Protein AF-A0A7C0YH12-F1 (afdb_monomer)

pLDDT: mean 83.94, std 10.36, range [53.12, 95.44]

Mean predicted aligned error: 9.95 Å

Solvent-accessible surface area (backbone atoms only — not comparable to full-atom values): 9870 Å² total; per-residue (Å²): 134,54,76,69,54,58,54,52,49,51,54,50,40,43,64,76,31,48,66,58,57,51,53,53,50,52,50,49,52,50,45,58,52,46,45,44,65,58,37,51,48,53,50,52,52,53,37,57,74,71,67,62,58,80,77,52,61,76,70,48,81,81,52,63,67,63,53,48,73,75,38,47,69,58,53,52,51,52,52,49,37,45,50,52,50,51,53,52,51,48,53,52,48,50,31,50,50,24,12,51,53,43,50,45,53,45,29,71,76,35,81,82,59,68,84,44,74,69,58,34,54,51,29,13,64,67,30,29,62,61,47,50,53,51,53,51,51,54,48,52,52,50,50,51,52,52,49,55,51,51,53,49,53,50,51,51,52,52,50,32,55,53,31,44,76,77,35,63,68,57,16,52,52,52,48,53,50,52,70,74,75,108

Foldseek 3Di:
DDPVVVVVLLVVLCVLAVVLVVVVVVLVVVLVVLCCVQAVVVLVVVCVVVVPDPVCVVVCVPCVPVVCVVPVVSVCSNVVSVVVSCVVSVLVVLLSVQLSVQSSVVCSVDVPDYDDPVSSNVSSVVCSVVSVVVCVVVVVVVVVVVVVVVVVVVVLVVVLVVLVVVPPVSSVVSVVVVVVVD

Radius of gyration: 25.17 Å; Cα contacts (8 Å, |Δi|>4): 89; chains: 1; bounding box: 68×32×63 Å

Secondary structure (DSSP, 8-state):
--HHHHHHHHHHHHHHTTHHHHHHHHHHHHHHHHHIIIIIHHHHHHHHHTT--GGGGTGGGG-HHHHHHH-HHHHHHHHHHHHHHHHHHHHHHHHHHHHHHHHHHHHHH-TTPPP-HHHHHHHHHHHHHHHHHHHHHHHHHHHHHHHHHHHHHHHHHHHHHHHHHH-HHHHHHHHHHHHHH-

Sequence (182 aa):
MTYGEAIKEGFSALNRNWQLVLVQLVVSIIGCMGFIFIVALPIVIALLIIGFNPLTIVSLSHSPLAILSQNLGLLILVGGLFILYILCISTLGLYLYGASAGMISRGIMDDSERFSMNAFFAEGKRLFLPVIGYTALTGLIAIGMLLLFAISAFGAFTLISYAKSLSLTLSIFIGVFFSITG

Structure (mmCIF, N/CA/C/O backbone):
data_AF-A0A7C0YH12-F1
#
_entry.id   AF-A0A7C0YH12-F1
#
loop_
_atom_site.group_PDB
_atom_site.id
_atom_site.type_symbol
_atom_site.label_atom_id
_atom_site.label_alt_id
_atom_site.label_comp_id
_atom_site.label_asym_id
_atom_site.label_entity_id
_atom_site.label_seq_id
_atom_site.pdbx_PDB_ins_code
_atom_site.Cartn_x
_atom_site.Cartn_y
_atom_site.Cartn_z
_atom_site.occupancy
_atom_site.B_iso_or_equiv
_atom_site.auth_seq_id
_atom_site.auth_comp_id
_atom_site.auth_asym_id
_atom_site.auth_atom_id
_atom_site.pdbx_PDB_model_num
ATOM 1 N N . MET A 1 1 ? -2.098 1.659 33.071 1.00 55.53 1 MET A N 1
ATOM 2 C CA . MET A 1 1 ? -2.184 0.677 31.979 1.00 55.53 1 MET A CA 1
ATOM 3 C C . MET A 1 1 ? -0.816 0.517 31.369 1.00 55.53 1 MET A C 1
ATOM 5 O O . MET A 1 1 ? -0.229 1.486 30.900 1.00 55.53 1 MET A O 1
ATOM 9 N N . THR A 1 2 ? -0.293 -0.693 31.437 1.00 83.44 2 THR A N 1
ATOM 10 C CA . THR A 1 2 ? 0.958 -1.074 30.783 1.00 83.44 2 THR A CA 1
ATOM 11 C C . THR A 1 2 ? 0.657 -1.381 29.311 1.00 83.44 2 THR A C 1
ATOM 13 O O . THR A 1 2 ? -0.423 -1.885 29.011 1.00 83.44 2 THR A O 1
ATOM 16 N N . TYR A 1 3 ? 1.581 -1.129 28.374 1.00 72.88 3 TYR A N 1
ATOM 17 C CA . TYR A 1 3 ? 1.353 -1.401 26.939 1.00 72.88 3 TYR A CA 1
ATOM 18 C C . TYR A 1 3 ? 0.877 -2.840 26.659 1.00 72.88 3 TYR A C 1
ATOM 20 O O . TYR A 1 3 ? 0.047 -3.062 25.780 1.00 72.88 3 TYR A O 1
ATOM 28 N N . GLY A 1 4 ? 1.347 -3.817 27.443 1.00 75.75 4 GLY A N 1
ATOM 29 C CA . GLY A 1 4 ? 0.913 -5.212 27.332 1.00 75.75 4 GLY A CA 1
ATOM 30 C C . GLY A 1 4 ? -0.551 -5.456 27.720 1.00 75.75 4 GLY A C 1
ATOM 31 O O . GLY A 1 4 ? -1.193 -6.329 27.141 1.00 75.75 4 GLY A O 1
ATOM 32 N N . GLU A 1 5 ? -1.104 -4.676 28.651 1.00 78.62 5 GLU A N 1
ATOM 33 C CA . GLU A 1 5 ? -2.513 -4.783 29.059 1.00 78.62 5 GLU A CA 1
ATOM 34 C C . GLU A 1 5 ? -3.434 -4.249 27.960 1.00 78.62 5 GLU A C 1
ATOM 36 O O . GLU A 1 5 ? -4.396 -4.920 27.598 1.00 78.62 5 GLU A O 1
ATOM 41 N N . ALA A 1 6 ? -3.065 -3.122 27.342 1.00 73.75 6 ALA A N 1
ATOM 42 C CA . ALA A 1 6 ? -3.808 -2.540 26.225 1.00 73.75 6 ALA A CA 1
ATOM 43 C C . ALA A 1 6 ? -3.846 -3.472 24.999 1.00 73.75 6 ALA A C 1
ATOM 45 O O . ALA A 1 6 ? -4.882 -3.622 24.353 1.00 73.75 6 ALA A O 1
ATOM 46 N N . ILE A 1 7 ? -2.732 -4.152 24.691 1.00 76.00 7 ILE A N 1
ATOM 47 C CA . ILE A 1 7 ? -2.691 -5.146 23.605 1.00 76.00 7 ILE A CA 1
ATOM 48 C C . ILE A 1 7 ? -3.609 -6.332 23.929 1.00 76.00 7 ILE A C 1
ATOM 50 O O . ILE A 1 7 ? -4.362 -6.787 23.067 1.00 76.00 7 ILE A O 1
ATOM 54 N N . LYS A 1 8 ? -3.579 -6.826 25.172 1.00 80.88 8 LYS A N 1
ATOM 55 C CA . LYS A 1 8 ? -4.404 -7.962 25.602 1.00 80.88 8 LYS A CA 1
ATOM 56 C C . LYS A 1 8 ? -5.900 -7.629 25.569 1.00 80.88 8 LYS A C 1
ATOM 58 O O . LYS A 1 8 ? -6.690 -8.459 25.119 1.00 80.88 8 LYS A O 1
ATOM 63 N N . GLU A 1 9 ? -6.281 -6.420 25.975 1.00 76.81 9 GLU A N 1
ATOM 64 C CA . GLU A 1 9 ? -7.650 -5.911 25.832 1.00 76.81 9 GLU A CA 1
ATOM 65 C C . GLU A 1 9 ? -8.064 -5.784 24.365 1.00 76.81 9 GLU A C 1
ATOM 67 O O . GLU A 1 9 ? -9.154 -6.224 24.010 1.00 76.81 9 GLU A O 1
ATOM 72 N N . GLY A 1 10 ? -7.182 -5.296 23.488 1.00 72.94 10 GLY A N 1
ATOM 73 C CA . GLY A 1 10 ? -7.442 -5.241 22.047 1.00 72.94 10 GLY A CA 1
ATOM 74 C C . GLY A 1 10 ? -7.728 -6.618 21.435 1.00 72.94 10 GLY A C 1
ATOM 75 O O . GLY A 1 10 ? -8.698 -6.777 20.692 1.00 72.94 10 GLY A O 1
ATOM 76 N N . PHE A 1 11 ? -6.945 -7.642 21.791 1.00 77.69 11 PHE A N 1
ATOM 77 C CA . PHE A 1 11 ? -7.203 -9.023 21.360 1.00 77.69 11 PHE A CA 1
ATOM 78 C C . PHE A 1 11 ? -8.501 -9.592 21.944 1.00 77.69 11 PHE A C 1
ATOM 80 O O . PHE A 1 11 ? -9.235 -10.284 21.239 1.00 77.69 11 PHE A O 1
ATOM 87 N N . SER A 1 12 ? -8.810 -9.287 23.205 1.00 78.44 12 SER A N 1
ATOM 88 C CA . SER A 1 12 ? -10.070 -9.690 23.839 1.00 78.44 12 SER A CA 1
ATOM 89 C C . SER A 1 12 ? -11.280 -9.060 23.136 1.00 78.44 12 SER A C 1
ATOM 91 O O . SER A 1 12 ? -12.235 -9.759 22.785 1.00 78.44 12 SER A O 1
ATOM 93 N N . ALA A 1 13 ? -11.205 -7.762 22.829 1.00 75.25 13 ALA A N 1
ATOM 94 C CA . ALA A 1 13 ? -12.229 -7.027 22.093 1.00 75.25 13 ALA A CA 1
ATOM 95 C C . ALA A 1 13 ? -12.401 -7.554 20.658 1.00 75.25 13 ALA A C 1
ATOM 97 O O . ALA A 1 13 ? -13.529 -7.645 20.167 1.00 75.25 13 ALA A O 1
ATOM 98 N N . LEU A 1 14 ? -11.309 -7.954 19.994 1.00 76.00 14 LEU A N 1
ATOM 99 C CA . LEU A 1 14 ? -11.356 -8.588 18.675 1.00 76.00 14 LEU A CA 1
ATOM 100 C C . LEU A 1 14 ? -12.009 -9.976 18.736 1.00 76.00 14 LEU A C 1
ATOM 102 O O . LEU A 1 14 ? -12.861 -10.283 17.908 1.00 76.00 14 LEU A O 1
ATOM 106 N N . ASN A 1 15 ? -11.656 -10.798 19.728 1.00 79.31 15 ASN A N 1
ATOM 107 C CA . ASN A 1 15 ? -12.238 -12.129 19.914 1.00 79.31 15 ASN A CA 1
ATOM 108 C C . ASN A 1 15 ? -13.745 -12.053 20.219 1.00 79.31 15 ASN A C 1
ATOM 110 O O . ASN A 1 15 ? -14.535 -12.827 19.682 1.00 79.31 15 ASN A O 1
ATOM 114 N N . ARG A 1 1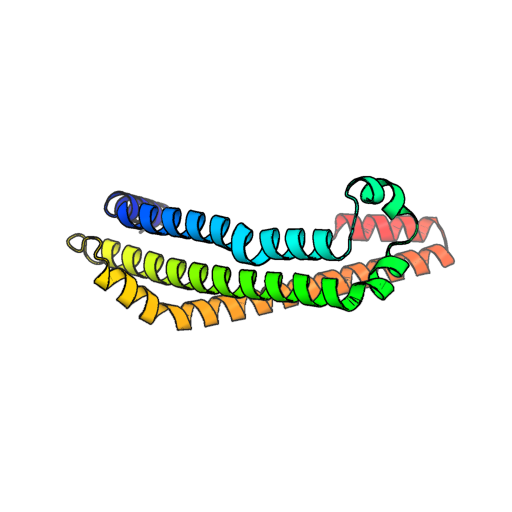6 ? -14.165 -11.062 21.017 1.00 76.19 16 ARG A N 1
ATOM 115 C CA . ARG A 1 16 ? -15.586 -10.765 21.264 1.00 76.19 16 ARG A CA 1
ATOM 116 C C . ARG A 1 16 ? -16.316 -10.375 19.975 1.00 76.19 16 ARG A C 1
ATOM 118 O O . ARG A 1 16 ? -17.466 -10.761 19.777 1.00 76.19 16 ARG A O 1
ATOM 125 N N . ASN A 1 17 ? -15.635 -9.653 19.088 1.00 78.31 17 ASN A N 1
ATOM 126 C CA . ASN A 1 17 ? -16.160 -9.148 17.823 1.00 78.31 17 ASN A CA 1
ATOM 127 C C . ASN A 1 17 ? -15.566 -9.885 16.610 1.00 78.31 17 ASN A C 1
ATOM 129 O O . ASN A 1 17 ? -15.169 -9.257 15.629 1.00 78.31 17 ASN A O 1
ATOM 133 N N . TRP A 1 18 ? -15.539 -11.221 16.648 1.00 81.81 18 TRP A N 1
ATOM 134 C CA . TRP A 1 18 ? -14.988 -12.081 15.585 1.00 81.81 18 TRP A CA 1
ATOM 135 C C . TRP A 1 18 ? -15.569 -11.804 14.182 1.00 81.81 18 TRP A C 1
ATOM 137 O O . TRP A 1 18 ? -14.930 -12.071 13.165 1.00 81.81 18 TRP A O 1
ATOM 147 N N . GLN A 1 19 ? -16.762 -11.207 14.119 1.00 86.56 19 GLN A N 1
ATOM 148 C CA . GLN A 1 19 ? -17.398 -10.728 12.891 1.00 86.56 19 GLN A CA 1
ATOM 149 C C . GLN A 1 19 ? -16.527 -9.712 12.130 1.00 86.56 19 GLN A C 1
ATOM 151 O O . GLN A 1 19 ? -16.553 -9.697 10.902 1.00 86.56 19 GLN A O 1
ATOM 156 N N . LEU A 1 20 ? -15.689 -8.926 12.819 1.00 84.38 20 LEU A N 1
ATOM 157 C CA . LEU A 1 20 ? -14.699 -8.043 12.189 1.00 84.38 20 LEU A CA 1
ATOM 158 C C . LEU A 1 20 ? -13.685 -8.829 11.353 1.00 84.38 20 LEU A C 1
ATOM 160 O O . LEU A 1 20 ? -13.368 -8.436 10.231 1.00 84.38 20 LEU A O 1
ATOM 164 N N . VAL A 1 21 ? -13.211 -9.960 11.880 1.00 85.56 21 VAL A N 1
ATOM 165 C CA . VAL A 1 21 ? -12.255 -10.833 11.187 1.00 85.56 21 VAL A CA 1
ATOM 166 C C . VAL A 1 21 ? -12.902 -11.438 9.941 1.00 85.56 21 VAL A C 1
ATOM 168 O O . VAL A 1 21 ? -12.278 -11.466 8.882 1.00 85.56 21 VAL A O 1
ATOM 171 N N . LEU A 1 22 ? -14.174 -11.845 10.024 1.00 87.69 22 LEU A N 1
ATOM 172 C CA . LEU A 1 22 ? -14.919 -12.312 8.851 1.00 87.69 22 LEU A CA 1
ATOM 173 C C . LEU A 1 22 ? -15.036 -11.239 7.766 1.00 87.69 22 LEU A C 1
ATOM 175 O O . LEU A 1 22 ? -14.816 -11.542 6.597 1.00 87.69 22 LEU A O 1
ATOM 179 N N . VAL A 1 23 ? -15.368 -9.997 8.132 1.00 88.69 23 VAL A N 1
ATOM 180 C CA . VAL A 1 23 ? -15.480 -8.896 7.161 1.00 88.69 23 VAL A CA 1
ATOM 181 C C . VAL A 1 23 ? -14.143 -8.665 6.455 1.00 88.69 23 VAL A C 1
ATOM 183 O O . VAL A 1 23 ? -14.109 -8.555 5.230 1.00 88.69 23 VAL A O 1
ATOM 186 N N . GLN A 1 24 ? -13.035 -8.658 7.201 1.00 87.31 24 GLN A N 1
ATOM 187 C CA . GLN A 1 24 ? -11.696 -8.524 6.621 1.00 87.31 24 GLN A CA 1
ATOM 188 C C . GLN A 1 24 ? -11.354 -9.691 5.684 1.00 87.31 24 GLN A C 1
ATOM 190 O O . GLN A 1 24 ? -10.822 -9.471 4.595 1.00 87.31 24 GLN A O 1
ATOM 195 N N . LEU A 1 25 ? -11.703 -10.923 6.064 1.00 89.88 25 LEU A N 1
ATOM 196 C CA . LEU A 1 25 ? -11.467 -12.112 5.248 1.00 89.88 25 LEU A CA 1
ATOM 197 C C . LEU A 1 25 ? -12.275 -12.083 3.944 1.00 89.88 25 LEU A C 1
ATOM 199 O O . LEU A 1 25 ? -11.715 -12.316 2.875 1.00 89.88 25 LEU A O 1
ATOM 203 N N . VAL A 1 26 ? -13.563 -11.736 4.010 1.00 91.19 26 VAL A N 1
ATOM 204 C CA . VAL A 1 26 ? -14.429 -11.604 2.826 1.00 91.19 26 VAL A CA 1
ATOM 205 C C . VAL A 1 26 ? -13.876 -10.558 1.867 1.00 91.19 26 VAL A C 1
ATOM 207 O O . VAL A 1 26 ? -13.789 -10.803 0.666 1.00 91.19 26 VAL A O 1
ATOM 210 N N . VAL A 1 27 ? -13.451 -9.407 2.381 1.00 90.06 27 VAL A N 1
ATOM 211 C CA . VAL A 1 27 ? -12.879 -8.360 1.534 1.00 90.06 27 VAL A CA 1
ATOM 212 C C . VAL A 1 27 ? -11.536 -8.767 0.935 1.00 90.06 27 VAL A C 1
ATOM 214 O O . VAL A 1 27 ? -11.285 -8.458 -0.226 1.00 90.06 27 VAL A O 1
ATOM 217 N N . SER A 1 28 ? -10.699 -9.504 1.666 1.00 88.94 28 SER A N 1
ATOM 218 C CA . SER A 1 28 ? -9.459 -10.056 1.111 1.00 88.94 28 SER A CA 1
ATOM 219 C C . SER A 1 28 ? -9.742 -10.996 -0.070 1.00 88.94 28 SER A C 1
ATOM 221 O O . SER A 1 28 ? -9.138 -10.857 -1.133 1.00 88.94 28 SER A O 1
ATOM 223 N N . ILE A 1 29 ? -10.745 -11.875 0.060 1.00 92.12 29 ILE A N 1
ATOM 224 C CA . ILE A 1 29 ? -11.196 -12.753 -1.033 1.00 92.12 29 ILE A CA 1
ATOM 225 C C . ILE A 1 29 ? -11.699 -11.931 -2.225 1.00 92.12 29 ILE A C 1
ATOM 227 O O . ILE A 1 29 ? -11.310 -12.206 -3.361 1.00 92.12 29 ILE A O 1
ATOM 231 N N . ILE A 1 30 ? -12.523 -10.906 -1.980 1.00 91.19 30 ILE A N 1
ATOM 232 C CA . ILE A 1 30 ? -12.999 -9.989 -3.028 1.00 91.19 30 ILE A CA 1
ATOM 233 C C . ILE A 1 30 ? -11.817 -9.290 -3.707 1.00 91.19 30 ILE A C 1
ATOM 235 O O . ILE A 1 30 ? -11.826 -9.147 -4.925 1.00 91.19 30 ILE A O 1
ATOM 239 N N . GLY A 1 31 ? -10.783 -8.907 -2.958 1.00 90.38 31 GLY A N 1
ATOM 240 C CA . GLY A 1 31 ? -9.550 -8.345 -3.500 1.00 90.38 31 GLY A CA 1
ATOM 241 C C . GLY A 1 31 ? -8.838 -9.311 -4.442 1.00 90.38 31 GLY A C 1
ATOM 242 O O . GLY A 1 31 ? -8.558 -8.961 -5.588 1.00 90.38 31 GLY A O 1
ATOM 243 N N . CYS A 1 32 ? -8.626 -10.556 -4.009 1.00 91.12 32 CYS A N 1
ATOM 244 C CA . CYS A 1 32 ? -8.021 -11.596 -4.842 1.00 91.12 32 CYS A CA 1
ATOM 245 C C . CYS A 1 32 ? -8.833 -11.869 -6.116 1.00 91.12 32 CYS A C 1
ATOM 247 O O . CYS A 1 32 ? -8.266 -11.946 -7.205 1.00 91.12 32 CYS A O 1
ATOM 249 N N . MET A 1 33 ? -10.158 -11.980 -6.004 1.00 93.56 33 MET A N 1
ATOM 250 C CA . MET A 1 33 ? -11.033 -12.135 -7.169 1.00 93.56 33 MET A CA 1
ATOM 251 C C . MET A 1 33 ? -10.965 -10.903 -8.078 1.00 93.56 33 MET A C 1
ATOM 253 O O . MET A 1 33 ? -10.838 -11.036 -9.293 1.00 93.56 33 MET A O 1
ATOM 257 N N . GLY A 1 34 ? -10.978 -9.704 -7.496 1.00 90.19 34 GLY A N 1
ATOM 258 C CA . GLY A 1 34 ? -10.852 -8.436 -8.206 1.00 90.19 34 GLY A CA 1
ATOM 259 C C . GLY A 1 34 ? -9.576 -8.360 -9.039 1.00 90.19 34 GLY A C 1
ATOM 260 O O . GLY A 1 34 ? -9.634 -7.929 -10.185 1.00 90.19 34 GLY A O 1
ATOM 261 N N . PHE A 1 35 ? -8.448 -8.860 -8.528 1.00 91.19 35 PHE A N 1
ATOM 262 C CA . PHE A 1 35 ? -7.207 -8.944 -9.301 1.00 91.19 35 PHE A CA 1
ATOM 263 C C . PHE A 1 35 ? -7.370 -9.810 -10.554 1.00 91.19 35 PHE A C 1
ATOM 265 O O . PHE A 1 35 ? -6.955 -9.417 -11.646 1.00 91.19 35 PHE A O 1
ATOM 272 N N . ILE A 1 36 ? -8.007 -10.975 -10.416 1.00 92.38 36 ILE A N 1
ATOM 273 C CA . ILE A 1 36 ? -8.220 -11.894 -11.537 1.00 92.38 36 ILE A CA 1
ATOM 274 C C . ILE A 1 36 ? -9.073 -11.221 -12.616 1.00 92.38 36 ILE A C 1
ATOM 276 O O . ILE A 1 36 ? -8.708 -11.249 -13.789 1.00 92.38 36 ILE A O 1
ATOM 280 N N . PHE A 1 37 ? -10.178 -10.583 -12.230 1.00 93.06 37 PHE A N 1
ATOM 281 C CA . PHE A 1 37 ? -11.121 -10.003 -13.189 1.00 93.06 37 PHE A CA 1
ATOM 282 C C . PHE A 1 37 ? -10.667 -8.666 -13.785 1.00 93.06 37 PHE A C 1
ATOM 284 O O . PHE A 1 37 ? -10.903 -8.427 -14.965 1.00 93.06 37 PHE A O 1
ATOM 291 N N . ILE A 1 38 ? -10.028 -7.796 -13.000 1.00 89.81 38 ILE A N 1
ATOM 292 C CA . ILE A 1 38 ? -9.641 -6.443 -13.437 1.00 89.81 38 ILE A CA 1
ATOM 293 C C . ILE A 1 38 ? -8.284 -6.453 -14.139 1.00 89.81 38 ILE A C 1
ATOM 295 O O . ILE A 1 38 ? -8.063 -5.666 -15.055 1.00 89.81 38 ILE A O 1
ATOM 299 N N . VAL A 1 39 ? -7.368 -7.330 -13.722 1.00 90.44 39 VAL A N 1
ATOM 300 C CA . VAL A 1 39 ? -5.981 -7.323 -14.201 1.00 90.44 39 VAL A CA 1
ATOM 301 C C . VAL A 1 39 ? -5.688 -8.574 -15.023 1.00 90.44 39 VAL A C 1
ATOM 303 O O . VAL A 1 39 ? -5.410 -8.466 -16.215 1.00 90.44 39 VAL A O 1
ATOM 306 N N . ALA A 1 40 ? -5.774 -9.765 -14.425 1.00 87.25 40 ALA A N 1
ATOM 307 C CA . ALA A 1 40 ? -5.279 -10.985 -15.069 1.00 87.25 40 ALA A CA 1
ATOM 308 C C . ALA A 1 40 ? -6.053 -11.345 -16.347 1.00 87.25 40 ALA A C 1
ATOM 310 O O . ALA A 1 40 ? -5.451 -11.627 -17.380 1.00 87.25 40 ALA A O 1
ATOM 311 N N . LEU A 1 41 ? -7.384 -11.308 -16.299 1.00 89.69 41 LEU A N 1
ATOM 312 C CA . LEU A 1 41 ? -8.234 -11.703 -17.417 1.00 89.69 41 LEU A CA 1
ATOM 313 C C . LEU A 1 41 ? -8.097 -10.742 -18.616 1.00 89.69 41 LEU A C 1
ATOM 315 O O . LEU A 1 41 ? -7.842 -11.236 -19.716 1.00 89.69 41 LEU A O 1
ATOM 319 N N . PRO A 1 42 ? -8.145 -9.403 -18.453 1.00 87.56 42 PRO A N 1
ATOM 320 C CA . PRO A 1 42 ? -7.865 -8.475 -19.548 1.00 87.56 42 PRO A CA 1
ATOM 321 C C . PRO A 1 42 ? -6.471 -8.643 -20.156 1.00 87.56 42 PRO A C 1
ATOM 323 O O . PRO A 1 42 ? -6.338 -8.575 -21.376 1.00 87.56 42 PRO A O 1
ATOM 326 N N . ILE A 1 43 ? -5.445 -8.919 -19.338 1.00 86.25 43 ILE A N 1
ATOM 327 C CA . ILE A 1 43 ? -4.091 -9.214 -19.834 1.00 86.25 43 ILE A CA 1
ATOM 328 C C . ILE A 1 43 ? -4.105 -10.459 -20.722 1.00 86.25 43 ILE A C 1
ATOM 330 O O . ILE A 1 43 ? -3.588 -10.419 -21.836 1.00 86.25 43 ILE A O 1
ATOM 334 N N . VAL A 1 44 ? -4.702 -11.558 -20.252 1.00 86.56 44 VAL A N 1
ATOM 335 C CA . VAL A 1 44 ? -4.759 -12.817 -21.010 1.00 86.56 44 VAL A CA 1
ATOM 336 C C . VAL A 1 44 ? -5.488 -12.614 -22.337 1.00 86.56 44 VAL A C 1
ATOM 338 O O . VAL A 1 44 ? -4.975 -13.016 -23.377 1.00 86.56 44 VAL A O 1
ATOM 341 N N . ILE A 1 45 ? -6.642 -11.939 -22.329 1.00 85.88 45 ILE A N 1
ATOM 342 C CA . ILE A 1 45 ? -7.392 -11.631 -23.556 1.00 85.88 45 ILE A CA 1
ATOM 343 C C . ILE A 1 45 ? -6.539 -10.796 -24.515 1.00 85.88 45 ILE A C 1
ATOM 345 O O . ILE A 1 45 ? -6.458 -11.113 -25.701 1.00 85.88 45 ILE A O 1
ATOM 349 N N . ALA A 1 46 ? -5.881 -9.751 -24.017 1.00 82.56 46 ALA A N 1
ATOM 350 C CA . ALA A 1 46 ? -5.073 -8.877 -24.854 1.00 82.56 46 ALA A CA 1
ATOM 351 C C . ALA A 1 46 ? -3.870 -9.613 -25.472 1.00 82.56 46 ALA A C 1
ATOM 353 O O . ALA A 1 46 ? -3.575 -9.418 -26.650 1.00 82.56 46 ALA A O 1
ATOM 354 N N . LEU A 1 47 ? -3.228 -10.520 -24.727 1.00 79.69 47 LEU A N 1
ATOM 355 C CA . LEU A 1 47 ? -2.153 -11.375 -25.245 1.00 79.69 47 LEU A CA 1
ATOM 356 C C . LEU A 1 47 ? -2.646 -12.344 -26.329 1.00 79.69 47 LEU A C 1
ATOM 358 O O . LEU A 1 47 ? -1.960 -12.527 -27.335 1.00 79.69 47 LEU A O 1
ATOM 362 N N . LEU A 1 48 ? -3.838 -12.925 -26.156 1.00 82.06 48 LEU A N 1
ATOM 363 C CA . LEU A 1 48 ? -4.450 -13.805 -27.156 1.00 82.06 48 LEU A CA 1
ATOM 364 C C . LEU A 1 48 ? -4.775 -13.055 -28.455 1.00 82.06 48 LEU A C 1
ATOM 36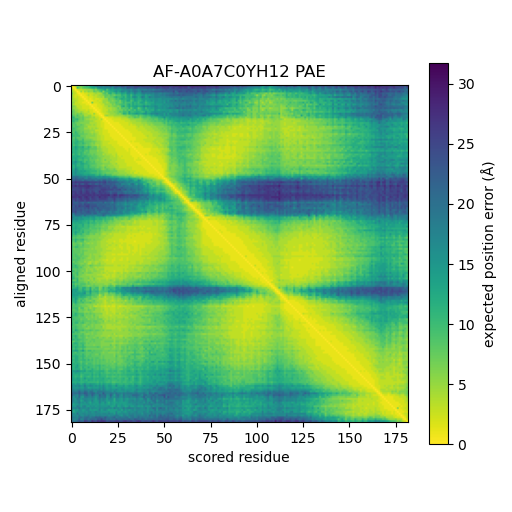6 O O . LEU A 1 48 ? -4.488 -13.569 -29.533 1.00 82.06 48 LEU A O 1
ATOM 370 N N . ILE A 1 49 ? -5.319 -11.835 -28.368 1.00 79.69 49 ILE A N 1
ATOM 371 C CA . ILE A 1 49 ? -5.636 -11.000 -29.543 1.00 79.69 49 ILE A CA 1
ATOM 372 C C . ILE A 1 49 ? -4.369 -10.634 -30.325 1.00 79.69 49 ILE A C 1
ATOM 374 O O . ILE A 1 49 ? -4.379 -10.636 -31.553 1.00 79.69 49 ILE A O 1
ATOM 378 N N . ILE A 1 50 ? -3.270 -10.349 -29.624 1.00 74.38 50 ILE A N 1
ATOM 379 C CA . ILE A 1 50 ? -1.974 -10.010 -30.236 1.00 74.38 50 ILE A CA 1
ATOM 380 C C . ILE A 1 50 ? -1.291 -11.255 -30.843 1.00 74.38 50 ILE A C 1
ATOM 382 O O . ILE A 1 50 ? -0.300 -11.135 -31.560 1.00 74.38 50 ILE A O 1
ATOM 386 N N . GLY A 1 51 ? -1.824 -12.460 -30.603 1.00 70.69 51 GLY A N 1
ATOM 387 C CA . GLY A 1 51 ? -1.228 -13.713 -31.070 1.00 70.69 51 GLY A CA 1
ATOM 388 C C . GLY A 1 51 ? 0.070 -14.059 -30.337 1.00 70.69 51 GLY A C 1
ATOM 389 O O . GLY A 1 51 ? 0.920 -14.769 -30.875 1.00 70.69 51 GLY A O 1
ATOM 390 N N . PHE A 1 52 ? 0.252 -13.540 -29.118 1.00 67.81 52 PHE A N 1
ATOM 391 C CA . PHE A 1 52 ? 1.475 -13.710 -28.342 1.00 67.81 52 PHE A CA 1
ATOM 392 C C . PHE A 1 52 ? 1.582 -15.157 -27.833 1.00 67.81 52 PHE A C 1
ATOM 394 O O . PHE A 1 52 ? 0.756 -15.611 -27.041 1.00 67.81 52 PHE A O 1
ATOM 401 N N . ASN A 1 53 ? 2.595 -15.905 -28.281 1.00 67.88 53 ASN A N 1
ATOM 402 C CA . ASN A 1 53 ? 2.784 -17.303 -27.885 1.00 67.88 53 ASN A CA 1
ATOM 403 C C . ASN A 1 53 ? 3.560 -17.381 -26.544 1.00 67.88 53 ASN A C 1
ATOM 405 O O . ASN A 1 53 ? 4.628 -16.772 -26.425 1.00 67.88 53 ASN A O 1
ATOM 409 N N . PRO A 1 54 ? 3.095 -18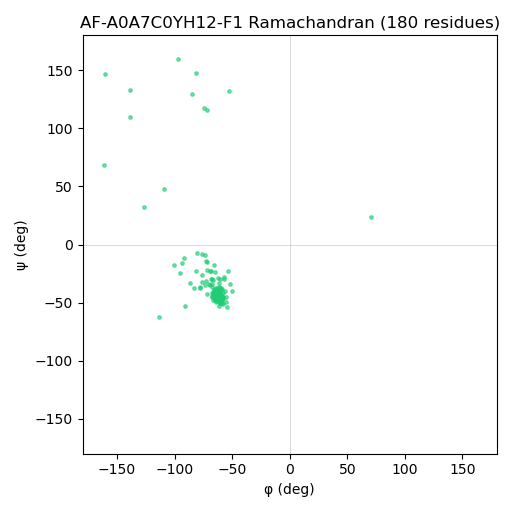.128 -25.524 1.00 60.62 54 PRO A N 1
ATOM 410 C CA . PRO A 1 54 ? 3.817 -18.287 -24.254 1.00 60.62 54 PRO A CA 1
ATOM 411 C C . PRO A 1 54 ? 5.242 -18.842 -24.416 1.00 60.62 54 PRO A C 1
ATOM 413 O O . PRO A 1 54 ? 6.127 -18.525 -23.626 1.00 60.62 54 PRO A O 1
ATOM 416 N N . LEU A 1 55 ? 5.491 -19.628 -25.470 1.00 58.72 55 LEU A N 1
ATOM 417 C CA . LEU A 1 55 ? 6.804 -20.218 -25.766 1.00 58.72 55 LEU A CA 1
ATOM 418 C C . LEU A 1 55 ? 7.856 -19.174 -26.185 1.00 58.72 55 LEU A C 1
ATOM 420 O O . LEU A 1 55 ? 9.051 -19.390 -25.997 1.00 58.72 55 LEU A O 1
ATOM 424 N N . THR A 1 56 ? 7.428 -18.011 -2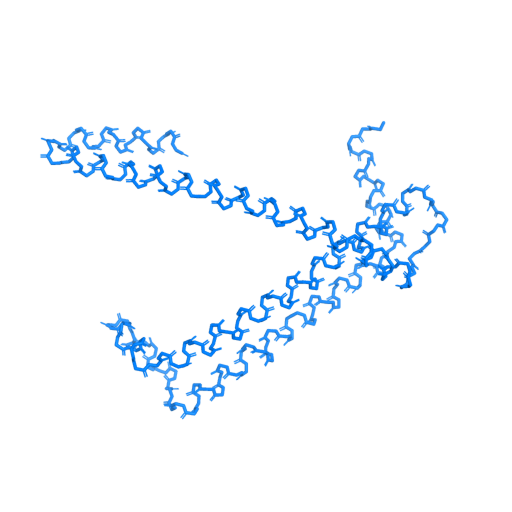6.687 1.00 58.06 56 THR A N 1
ATOM 425 C CA . THR A 1 56 ? 8.324 -16.908 -27.082 1.00 58.06 56 THR A CA 1
ATOM 426 C C . THR A 1 56 ? 8.944 -16.177 -25.883 1.00 58.06 56 THR A C 1
ATOM 428 O O . THR A 1 56 ? 9.937 -15.473 -26.058 1.00 58.06 56 THR A O 1
ATOM 431 N N . ILE A 1 57 ? 8.432 -16.376 -24.658 1.00 58.12 57 ILE A N 1
ATOM 432 C CA . ILE A 1 57 ? 8.955 -15.764 -23.417 1.00 58.12 57 ILE A CA 1
ATOM 433 C C . ILE A 1 57 ? 10.405 -16.203 -23.136 1.00 58.12 57 ILE A C 1
ATOM 435 O O . ILE A 1 57 ? 11.191 -15.444 -22.575 1.00 58.12 57 ILE A O 1
ATOM 439 N N . VAL A 1 58 ? 10.797 -17.399 -23.584 1.00 58.47 58 VAL A N 1
ATOM 440 C CA . VAL A 1 58 ? 12.167 -17.912 -23.409 1.00 58.47 58 VAL A CA 1
ATOM 441 C C . VAL A 1 58 ? 13.151 -17.253 -24.388 1.00 58.47 58 VAL A C 1
ATOM 443 O O . VAL A 1 58 ? 14.297 -17.003 -24.032 1.00 58.47 58 VAL A O 1
ATOM 446 N N . SER A 1 59 ? 12.700 -16.885 -25.592 1.00 53.75 59 SER A N 1
ATOM 447 C CA . SER A 1 59 ? 13.484 -16.109 -26.572 1.00 53.75 59 SER A CA 1
ATOM 448 C C . SER A 1 59 ? 13.500 -14.595 -26.303 1.00 53.75 59 SER A C 1
ATOM 450 O O . SER A 1 59 ? 14.222 -13.851 -26.964 1.00 53.75 59 SER A O 1
ATOM 452 N N . LEU A 1 60 ? 12.711 -14.129 -25.330 1.00 53.12 60 LEU A N 1
ATOM 453 C CA . LEU A 1 60 ? 12.473 -12.716 -25.014 1.00 53.12 60 LEU A CA 1
ATOM 454 C C . LEU A 1 60 ? 13.634 -12.028 -24.267 1.00 53.12 60 LEU A C 1
ATOM 456 O O . LEU A 1 60 ? 13.616 -10.811 -24.084 1.00 53.12 60 LEU A O 1
ATOM 460 N N . SER A 1 61 ? 14.646 -12.785 -23.836 1.00 56.72 61 SER A N 1
ATOM 461 C CA . SER A 1 61 ? 15.777 -12.290 -23.038 1.00 56.72 61 SER A CA 1
ATOM 462 C C . SER A 1 61 ? 16.762 -11.406 -23.815 1.00 56.72 61 SER A C 1
ATOM 464 O O . SER A 1 61 ? 17.564 -10.708 -23.197 1.00 56.72 61 SER A O 1
ATOM 466 N N . HIS A 1 62 ? 16.706 -11.399 -25.152 1.00 57.62 62 HIS A N 1
ATOM 467 C CA . HIS A 1 62 ? 17.737 -10.768 -25.981 1.00 57.62 62 HIS A CA 1
ATOM 468 C C . HIS A 1 62 ? 17.453 -9.310 -26.399 1.00 57.62 62 HIS A C 1
ATOM 470 O O . HIS A 1 62 ? 18.391 -8.619 -26.798 1.00 57.62 62 HIS A O 1
ATOM 476 N N . SER A 1 63 ? 16.218 -8.796 -26.288 1.00 58.59 63 SER A N 1
ATOM 477 C CA . SER A 1 63 ? 15.897 -7.410 -26.702 1.00 58.59 63 SER A CA 1
ATOM 478 C C . SER A 1 63 ? 14.582 -6.847 -26.110 1.00 58.59 63 SER A C 1
ATOM 480 O O . SER A 1 63 ? 13.631 -6.552 -26.839 1.00 58.59 63 SER A O 1
ATOM 482 N N . PRO A 1 64 ? 14.518 -6.602 -24.786 1.00 62.03 64 PRO A N 1
ATOM 483 C CA . PRO A 1 64 ? 13.310 -6.113 -24.100 1.00 62.03 64 PRO A CA 1
ATOM 484 C C . PRO A 1 64 ? 12.797 -4.748 -24.604 1.00 62.03 64 PRO A C 1
ATOM 486 O O . PRO A 1 64 ? 11.593 -4.491 -24.599 1.00 62.03 64 PRO A O 1
ATOM 489 N N . LEU A 1 65 ? 13.688 -3.882 -25.100 1.00 63.53 65 LEU A N 1
ATOM 490 C CA . LEU A 1 65 ? 13.341 -2.558 -25.638 1.00 63.53 65 LEU A CA 1
ATOM 491 C C . LEU A 1 65 ? 12.550 -2.614 -26.957 1.00 63.53 65 LEU A C 1
ATOM 493 O O . LEU A 1 65 ? 11.738 -1.727 -27.211 1.00 63.53 65 LEU A O 1
ATOM 497 N N . ALA A 1 66 ? 12.750 -3.650 -27.780 1.00 62.75 66 ALA A N 1
ATOM 498 C CA . ALA A 1 66 ? 12.059 -3.793 -29.064 1.00 62.75 66 ALA A CA 1
ATOM 499 C C . ALA A 1 66 ? 10.575 -4.161 -28.890 1.00 62.75 66 ALA A C 1
ATOM 501 O O . ALA A 1 66 ? 9.726 -3.751 -29.676 1.00 62.75 66 ALA A O 1
ATOM 502 N N . ILE A 1 67 ? 10.249 -4.894 -27.823 1.00 61.66 67 ILE A N 1
ATOM 503 C CA . ILE A 1 67 ? 8.869 -5.267 -27.485 1.00 61.66 67 ILE A CA 1
ATOM 504 C C . ILE A 1 67 ? 8.144 -4.095 -26.835 1.00 61.66 67 ILE A C 1
ATOM 506 O O . ILE A 1 67 ? 6.962 -3.883 -27.110 1.00 61.66 67 ILE A O 1
ATOM 510 N N . LEU A 1 68 ? 8.861 -3.319 -26.013 1.00 62.88 68 LEU A N 1
ATOM 511 C CA . LEU A 1 68 ? 8.322 -2.122 -25.383 1.00 62.88 68 LEU A CA 1
ATOM 512 C C . LEU A 1 68 ? 7.837 -1.130 -26.444 1.00 62.88 68 LEU A C 1
ATOM 514 O O . LEU A 1 68 ? 6.708 -0.664 -26.353 1.00 62.88 68 LEU A O 1
ATOM 518 N N . SER A 1 69 ? 8.642 -0.867 -27.478 1.00 64.06 69 SER A N 1
ATOM 519 C CA . SER A 1 69 ? 8.273 0.056 -28.557 1.00 64.06 69 SER A CA 1
ATOM 520 C C . SER A 1 69 ? 7.165 -0.483 -29.469 1.00 64.06 69 SER A C 1
ATOM 522 O O . SER A 1 69 ? 6.327 0.297 -29.915 1.00 64.06 69 SER A O 1
ATOM 524 N N . GLN A 1 70 ? 7.110 -1.798 -29.711 1.00 69.56 70 GLN A N 1
ATOM 525 C CA . GLN A 1 70 ? 6.070 -2.420 -30.543 1.00 69.56 70 GLN A CA 1
ATOM 526 C C . GLN A 1 70 ? 4.710 -2.560 -29.842 1.00 69.56 70 GLN A C 1
ATOM 528 O O . GLN A 1 70 ? 3.687 -2.569 -30.518 1.00 69.56 70 GLN A O 1
ATOM 533 N N . ASN A 1 71 ? 4.675 -2.646 -28.506 1.00 75.25 71 ASN A N 1
ATOM 534 C CA . ASN A 1 71 ? 3.454 -2.934 -27.739 1.00 75.25 71 ASN A CA 1
ATOM 535 C C . ASN A 1 71 ? 3.173 -1.900 -26.633 1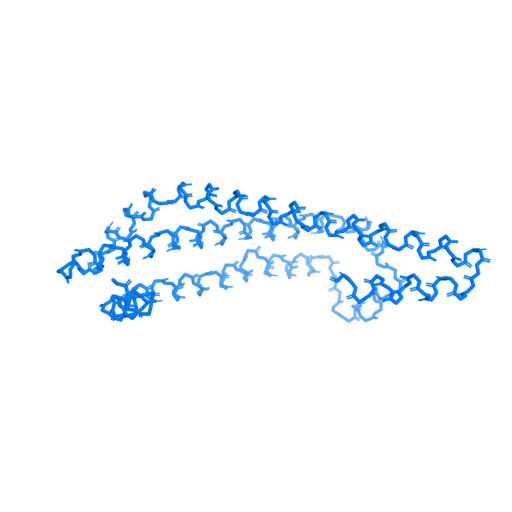.00 75.25 71 ASN A C 1
ATOM 537 O O . ASN A 1 71 ? 2.586 -2.227 -25.599 1.00 75.25 71 ASN A O 1
ATOM 541 N N . LEU A 1 72 ? 3.551 -0.635 -26.855 1.00 79.88 72 LEU A N 1
ATOM 542 C CA . LEU A 1 72 ? 3.302 0.480 -25.928 1.00 79.88 72 LEU A CA 1
ATOM 543 C C . LEU A 1 72 ? 1.832 0.566 -25.480 1.00 79.88 72 LEU A C 1
ATOM 545 O O . LEU A 1 72 ? 1.560 0.797 -24.305 1.00 79.88 72 LEU A O 1
ATOM 549 N N . GLY A 1 73 ? 0.882 0.335 -26.392 1.00 81.44 73 GLY A N 1
ATOM 550 C CA . GLY A 1 73 ? -0.550 0.361 -26.075 1.00 81.44 73 GLY A CA 1
ATOM 551 C C . GLY A 1 73 ? -0.965 -0.712 -25.064 1.00 81.44 73 GLY A C 1
ATOM 552 O O . GLY A 1 73 ? -1.696 -0.414 -24.121 1.00 81.44 73 GLY A O 1
ATOM 553 N N . LEU A 1 74 ? -0.444 -1.937 -25.209 1.00 80.00 74 LEU A N 1
ATOM 554 C CA . LEU A 1 74 ? -0.673 -3.022 -24.253 1.00 80.00 74 LEU A CA 1
ATOM 555 C C . LEU A 1 74 ? -0.072 -2.667 -22.891 1.00 80.00 74 LEU A C 1
ATOM 557 O O . LEU A 1 74 ? -0.734 -2.823 -21.872 1.00 80.00 74 LEU A O 1
ATOM 561 N N . LEU A 1 75 ? 1.154 -2.139 -22.871 1.00 81.94 75 LEU A N 1
ATOM 562 C CA . LEU A 1 75 ? 1.821 -1.730 -21.636 1.00 81.94 75 LEU A CA 1
ATOM 563 C C . LEU A 1 75 ? 1.015 -0.662 -20.880 1.00 81.94 75 LEU A C 1
ATOM 565 O O . LEU A 1 75 ? 0.811 -0.792 -19.676 1.00 81.94 75 LEU A O 1
ATOM 569 N N . ILE A 1 76 ? 0.533 0.369 -21.581 1.00 87.19 76 ILE A N 1
ATOM 570 C CA . ILE A 1 76 ? -0.281 1.440 -20.988 1.00 87.19 76 ILE A CA 1
ATOM 571 C C . ILE A 1 76 ? -1.602 0.880 -20.460 1.00 87.19 76 ILE A C 1
ATOM 573 O O . ILE A 1 76 ? -2.002 1.216 -19.348 1.00 87.19 76 ILE A O 1
ATOM 577 N N . LEU A 1 77 ? -2.266 0.008 -21.221 1.00 87.00 77 LEU A N 1
ATOM 578 C CA . LEU A 1 77 ? -3.527 -0.606 -20.811 1.00 87.00 77 LEU A CA 1
ATOM 579 C C . LEU A 1 77 ? -3.350 -1.478 -19.562 1.00 87.00 77 LEU A C 1
ATOM 581 O O . LEU A 1 77 ? -4.094 -1.331 -18.595 1.00 87.00 77 LEU A O 1
ATOM 585 N N . VAL A 1 78 ? -2.336 -2.344 -19.555 1.00 86.25 78 VAL A N 1
ATOM 586 C CA . VAL A 1 78 ? -2.033 -3.230 -18.425 1.00 86.25 78 VAL A CA 1
ATOM 587 C C . VAL A 1 78 ? -1.602 -2.428 -17.201 1.00 86.25 78 VAL A C 1
ATOM 589 O O . VAL A 1 78 ? -2.124 -2.651 -16.110 1.00 86.25 78 VAL A O 1
ATOM 592 N N . GLY A 1 79 ? -0.704 -1.457 -17.378 1.00 88.94 79 GLY A N 1
ATOM 593 C CA . GLY A 1 79 ? -0.279 -0.556 -16.311 1.00 88.94 79 GLY A CA 1
ATOM 594 C C . GLY A 1 79 ? -1.449 0.245 -15.738 1.00 88.94 79 GLY A C 1
ATOM 595 O O . GLY A 1 79 ? -1.591 0.336 -14.522 1.00 88.94 79 GLY A O 1
ATOM 596 N N . GLY A 1 80 ? -2.334 0.758 -16.593 1.00 92.81 80 GLY A N 1
ATOM 597 C CA . GLY A 1 80 ? -3.531 1.494 -16.190 1.00 92.81 80 GLY A CA 1
ATOM 598 C C . GLY A 1 80 ? -4.517 0.641 -15.390 1.00 92.81 80 GLY A C 1
ATOM 599 O O . GLY A 1 80 ? -4.948 1.060 -14.317 1.00 92.81 80 GLY A O 1
ATOM 600 N N . LEU A 1 81 ? -4.832 -0.571 -15.859 1.00 91.50 81 LEU A N 1
ATOM 601 C CA . LEU A 1 81 ? -5.692 -1.516 -15.132 1.00 91.50 81 LEU A CA 1
ATOM 602 C C . LEU A 1 81 ? -5.089 -1.920 -13.787 1.00 91.50 81 LEU A C 1
ATOM 604 O O . LEU A 1 81 ? -5.801 -2.014 -12.788 1.00 91.50 81 LEU A O 1
ATOM 608 N N . PHE A 1 82 ? -3.773 -2.117 -13.743 1.00 91.19 82 PHE A N 1
ATOM 609 C CA . PHE A 1 82 ? -3.075 -2.448 -12.511 1.00 91.19 82 PHE A CA 1
ATOM 610 C C . PHE A 1 82 ? -3.102 -1.291 -11.504 1.00 9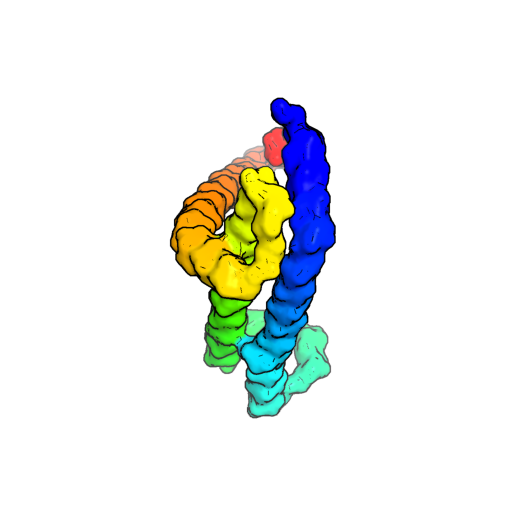1.19 82 PHE A C 1
ATOM 612 O O . PHE A 1 82 ? -3.406 -1.510 -10.332 1.00 91.19 82 PHE A O 1
ATOM 619 N N . ILE A 1 83 ? -2.874 -0.052 -11.954 1.00 94.12 83 ILE A N 1
ATOM 620 C CA . ILE A 1 83 ? -3.003 1.148 -11.112 1.00 94.12 83 ILE A CA 1
ATOM 621 C C . ILE A 1 83 ? -4.439 1.293 -10.600 1.00 94.12 83 ILE A C 1
ATOM 623 O O . ILE A 1 83 ? -4.640 1.523 -9.409 1.00 94.12 83 ILE A O 1
ATOM 627 N N . LEU A 1 84 ? -5.441 1.118 -11.467 1.00 92.81 84 LEU A N 1
ATOM 628 C CA . LEU A 1 84 ? -6.853 1.169 -11.085 1.00 92.81 84 LEU A CA 1
ATOM 629 C C . LEU A 1 84 ? -7.177 0.128 -10.003 1.00 92.81 84 LEU A C 1
ATOM 631 O O . LEU A 1 84 ? -7.819 0.452 -9.003 1.00 92.81 84 LEU A O 1
ATOM 635 N N . TYR A 1 85 ? -6.703 -1.108 -10.181 1.00 93.56 85 TYR A N 1
ATOM 636 C CA . TYR A 1 85 ? -6.861 -2.175 -9.198 1.00 93.56 85 TYR A CA 1
ATOM 637 C C . TYR A 1 85 ? -6.215 -1.806 -7.857 1.00 93.56 85 TYR A C 1
ATOM 639 O O . TYR A 1 85 ? -6.875 -1.905 -6.821 1.00 93.56 85 TYR A O 1
ATOM 647 N N . ILE A 1 86 ? -4.967 -1.321 -7.872 1.00 93.25 86 ILE A N 1
ATOM 648 C CA . ILE A 1 86 ? -4.260 -0.877 -6.663 1.00 93.25 86 ILE A CA 1
ATOM 649 C C . ILE A 1 86 ? -5.042 0.229 -5.955 1.00 93.25 86 ILE A C 1
ATOM 651 O O . ILE A 1 86 ? -5.216 0.162 -4.739 1.00 93.25 86 ILE A O 1
ATOM 655 N N . LEU A 1 87 ? -5.542 1.228 -6.685 1.00 93.06 87 LEU A N 1
ATOM 656 C CA . LEU A 1 87 ? -6.331 2.316 -6.105 1.00 93.06 87 LEU A CA 1
ATOM 657 C C . LEU A 1 87 ? -7.610 1.790 -5.451 1.00 93.06 87 LEU A C 1
ATOM 659 O O . LEU A 1 87 ? -7.924 2.167 -4.320 1.00 93.06 87 LEU A O 1
ATOM 663 N N . CYS A 1 88 ? -8.324 0.893 -6.131 1.00 92.75 88 CYS A N 1
ATOM 664 C CA . CYS A 1 88 ? -9.551 0.297 -5.618 1.00 92.75 88 CYS A CA 1
ATOM 665 C C . CYS A 1 88 ? -9.297 -0.499 -4.329 1.00 92.75 88 CYS A C 1
ATOM 667 O O . CYS A 1 88 ? -9.916 -0.218 -3.299 1.00 92.75 88 CYS A O 1
ATOM 669 N N . ILE A 1 89 ? -8.339 -1.434 -4.349 1.00 93.00 89 ILE A N 1
ATOM 670 C CA . ILE A 1 89 ? -8.066 -2.294 -3.193 1.00 93.00 89 ILE A CA 1
ATOM 671 C C . ILE A 1 89 ? -7.446 -1.519 -2.029 1.00 93.00 89 ILE A C 1
ATOM 673 O O . ILE A 1 89 ? -7.783 -1.781 -0.877 1.00 93.00 89 ILE A O 1
ATOM 677 N N . SER A 1 90 ? -6.611 -0.513 -2.308 1.00 91.00 90 SER A N 1
ATOM 678 C CA . SER A 1 90 ? -6.027 0.342 -1.268 1.00 91.00 90 SER A CA 1
ATOM 679 C C . SER A 1 90 ? -7.094 1.200 -0.599 1.00 91.00 90 SER A C 1
ATOM 681 O O . SER A 1 90 ? -7.121 1.302 0.622 1.00 91.00 90 SER A O 1
ATOM 683 N N . THR A 1 91 ? -8.024 1.768 -1.373 1.00 92.00 91 THR A N 1
ATOM 684 C CA . THR A 1 91 ? -9.138 2.558 -0.826 1.00 92.00 91 THR A CA 1
ATOM 685 C C . THR A 1 91 ? -10.025 1.701 0.074 1.00 92.00 91 THR A C 1
ATOM 687 O O . THR A 1 91 ? -10.372 2.105 1.184 1.00 92.00 91 THR A O 1
ATOM 690 N N . LEU A 1 92 ? -10.346 0.489 -0.381 1.00 91.88 92 LEU A N 1
ATOM 691 C CA . LEU A 1 92 ? -11.125 -0.477 0.383 1.00 91.88 92 LEU A CA 1
ATOM 692 C C . LEU A 1 92 ? -10.387 -0.918 1.659 1.00 91.88 92 LEU A C 1
ATOM 694 O O . LEU A 1 92 ? -10.982 -0.964 2.733 1.00 91.88 92 LEU A O 1
ATOM 698 N N . GLY A 1 93 ? -9.083 -1.183 1.561 1.00 90.06 93 GLY A N 1
ATOM 699 C CA . GLY A 1 93 ? -8.235 -1.556 2.692 1.00 90.06 93 GLY A CA 1
ATOM 700 C C . GLY A 1 93 ? -8.135 -0.452 3.745 1.00 90.06 93 GLY A C 1
ATOM 701 O O . GLY A 1 93 ? -8.309 -0.723 4.930 1.00 90.06 93 GLY A O 1
ATOM 702 N N . LEU A 1 94 ? -7.938 0.802 3.327 1.00 91.50 94 LEU A N 1
ATOM 703 C CA . LEU A 1 94 ? -7.910 1.955 4.235 1.00 91.50 94 LEU A CA 1
ATOM 704 C C . LEU A 1 94 ? -9.261 2.173 4.918 1.00 91.50 94 LEU A C 1
ATOM 706 O O . LEU A 1 94 ? -9.310 2.440 6.120 1.00 91.50 94 LEU A O 1
ATOM 710 N N . TYR A 1 95 ? -10.358 2.002 4.176 1.00 92.56 95 TYR A N 1
ATOM 711 C CA . TYR A 1 95 ? -11.704 2.061 4.737 1.00 92.56 95 TYR A CA 1
ATOM 712 C C . TYR A 1 95 ? -11.914 0.997 5.819 1.00 92.56 95 TYR A C 1
ATOM 714 O O . TYR A 1 95 ? -12.344 1.315 6.928 1.00 92.56 95 TYR A O 1
ATOM 722 N N . LEU A 1 96 ? -11.563 -0.258 5.524 1.00 91.44 96 LEU A N 1
ATOM 723 C CA . LEU A 1 96 ? -11.661 -1.356 6.484 1.00 91.44 96 LEU A CA 1
ATOM 724 C C . LEU A 1 96 ? -10.783 -1.149 7.709 1.00 91.44 96 LEU A C 1
ATOM 726 O O . LEU A 1 96 ? -11.207 -1.474 8.819 1.00 91.44 96 LEU A O 1
ATOM 730 N N . TYR A 1 97 ? -9.570 -0.638 7.514 1.00 89.38 97 TYR A N 1
ATOM 731 C CA . TYR A 1 97 ? -8.648 -0.358 8.602 1.00 89.38 97 TYR A CA 1
ATOM 732 C C . TYR A 1 97 ? -9.245 0.678 9.559 1.00 89.38 97 TYR A C 1
ATOM 734 O O . TYR A 1 97 ? -9.337 0.420 10.758 1.00 89.38 97 TYR A O 1
ATOM 742 N N . GLY A 1 98 ? -9.750 1.796 9.024 1.00 90.25 98 GLY A N 1
ATOM 743 C CA . GLY A 1 98 ? -10.430 2.820 9.818 1.00 90.25 98 GLY A CA 1
ATOM 744 C C . GLY A 1 98 ? -11.671 2.286 10.534 1.00 90.25 98 GLY A C 1
ATOM 745 O O . GLY A 1 98 ? -11.821 2.481 11.738 1.00 90.25 98 GLY A O 1
ATOM 746 N N . ALA A 1 99 ? -12.526 1.548 9.824 1.00 89.56 99 ALA A N 1
ATOM 747 C CA . ALA A 1 99 ? -13.736 0.957 10.392 1.00 89.56 99 ALA A CA 1
ATOM 748 C C . ALA A 1 99 ? -13.427 -0.047 11.518 1.00 89.56 99 ALA A C 1
ATOM 750 O O . ALA A 1 99 ? -14.057 -0.019 12.574 1.00 89.56 99 ALA A O 1
ATOM 751 N N . SER A 1 100 ? -12.417 -0.900 11.326 1.00 88.81 100 SER A N 1
ATOM 752 C CA . SER A 1 100 ? -11.996 -1.890 12.323 1.00 88.81 100 SER A CA 1
ATOM 753 C C . SER A 1 100 ? -11.388 -1.219 13.554 1.00 88.81 100 SER A C 1
ATOM 755 O O . SER A 1 100 ? -11.752 -1.565 14.675 1.00 88.81 100 SER A O 1
ATOM 757 N N . ALA A 1 101 ? -10.513 -0.228 13.361 1.00 88.06 101 ALA A N 1
ATOM 758 C CA . ALA A 1 101 ? -9.912 0.530 14.456 1.00 88.06 101 ALA A CA 1
ATOM 759 C C . ALA A 1 101 ? -10.973 1.269 15.289 1.00 88.06 101 ALA A C 1
ATOM 761 O O . ALA A 1 101 ? -10.934 1.219 16.518 1.00 88.06 101 ALA A O 1
ATOM 762 N N . GLY A 1 102 ? -11.961 1.892 14.636 1.00 87.56 102 GLY A N 1
ATOM 763 C CA . GLY A 1 102 ? -13.079 2.551 15.315 1.00 87.56 102 GLY A CA 1
ATOM 764 C C . GLY A 1 102 ? -13.938 1.579 16.127 1.00 87.56 102 GLY A C 1
ATOM 765 O O . GLY A 1 102 ? -14.252 1.854 17.284 1.00 87.56 102 GLY A O 1
ATOM 766 N N . MET A 1 103 ? -14.254 0.408 15.565 1.00 88.44 103 MET A N 1
ATOM 767 C CA . MET A 1 103 ? -15.024 -0.621 16.272 1.00 88.44 103 MET A CA 1
ATOM 768 C C . MET A 1 103 ? -14.278 -1.199 17.478 1.00 88.44 103 MET A C 1
ATOM 770 O O . MET A 1 103 ? -14.887 -1.407 18.526 1.00 88.44 103 MET A O 1
ATOM 774 N N . ILE A 1 104 ? -12.967 -1.424 17.363 1.00 86.62 104 ILE A N 1
ATOM 775 C CA . ILE A 1 104 ? -12.140 -1.882 18.488 1.00 86.62 104 ILE A CA 1
ATOM 776 C C . ILE A 1 104 ? -12.086 -0.802 19.574 1.00 86.62 104 ILE A C 1
ATOM 778 O O . ILE A 1 104 ? -12.291 -1.112 20.744 1.00 86.62 104 ILE A O 1
ATOM 782 N N . SER A 1 105 ? -11.889 0.466 19.198 1.00 84.69 105 SER A N 1
ATOM 783 C CA . SER A 1 105 ? -11.883 1.583 20.150 1.00 84.69 105 SER A CA 1
ATOM 784 C C . SER A 1 105 ? -13.192 1.678 20.938 1.00 84.69 105 SER A C 1
ATOM 786 O O . SER A 1 105 ? -13.150 1.903 22.145 1.00 84.69 105 SER A O 1
ATOM 788 N N . ARG A 1 106 ? -14.346 1.488 20.284 1.00 83.62 106 ARG A N 1
ATOM 789 C CA . ARG A 1 106 ? -15.653 1.461 20.964 1.00 83.62 106 ARG A CA 1
ATOM 790 C C . ARG A 1 106 ? -15.789 0.260 21.889 1.00 83.62 106 ARG A C 1
ATOM 792 O O . ARG A 1 106 ? -16.217 0.430 23.020 1.00 83.62 106 ARG A O 1
ATOM 799 N N . GLY A 1 107 ? -15.360 -0.918 21.440 1.00 81.19 107 GLY A N 1
ATOM 800 C CA . GLY A 1 107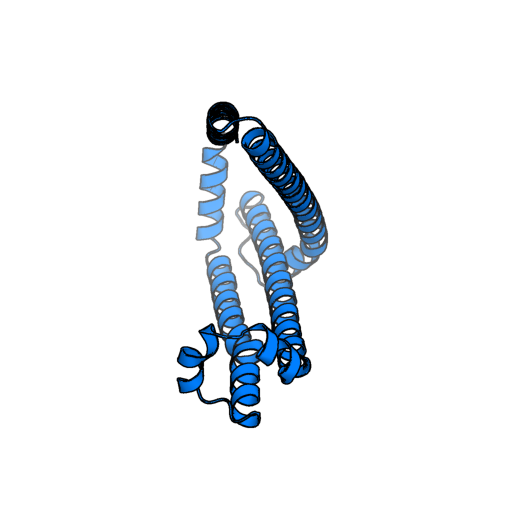 ? -15.414 -2.139 22.244 1.00 81.19 107 GLY A CA 1
ATOM 801 C C . GLY A 1 107 ? -14.532 -2.112 23.497 1.00 81.19 107 GLY A C 1
ATOM 802 O O . GLY A 1 107 ? -14.830 -2.854 24.427 1.00 81.19 107 GLY A O 1
ATOM 803 N N . ILE A 1 108 ? -13.484 -1.278 23.519 1.00 81.56 108 ILE A N 1
ATOM 804 C CA . ILE A 1 108 ? -12.639 -1.025 24.700 1.00 81.56 108 ILE A CA 1
ATOM 805 C C . ILE A 1 108 ? -13.271 0.032 25.623 1.00 81.56 108 ILE A C 1
ATOM 807 O O . ILE A 1 108 ? -13.164 -0.075 26.839 1.00 81.56 108 ILE A O 1
ATOM 811 N N . MET A 1 109 ? -13.917 1.063 25.064 1.00 81.06 109 MET A N 1
ATOM 812 C CA . MET A 1 109 ? -14.566 2.119 25.855 1.00 81.06 109 MET A CA 1
ATOM 813 C C . MET A 1 109 ? -15.867 1.658 26.519 1.00 81.06 109 MET A C 1
ATOM 815 O O . MET A 1 109 ? -16.176 2.111 27.619 1.00 81.06 109 MET A O 1
ATOM 819 N N . ASP A 1 110 ? -16.623 0.780 25.859 1.00 78.44 110 ASP A N 1
ATOM 820 C CA . ASP A 1 110 ? -17.872 0.229 26.374 1.00 78.44 110 ASP A CA 1
ATOM 821 C C . ASP A 1 110 ? -17.960 -1.272 26.062 1.00 78.44 110 ASP A C 1
ATOM 823 O O . ASP A 1 110 ? -18.135 -1.703 24.916 1.00 78.44 110 ASP A O 1
ATOM 827 N N . ASP A 1 111 ? -17.847 -2.090 27.109 1.00 70.50 111 ASP A N 1
ATOM 828 C CA . ASP A 1 111 ? -17.891 -3.549 27.000 1.00 70.50 111 ASP A CA 1
ATOM 829 C C . ASP A 1 111 ? -19.259 -4.086 26.545 1.00 70.50 111 ASP A C 1
ATOM 831 O O . ASP A 1 111 ? -19.358 -5.226 26.074 1.00 70.50 111 ASP A O 1
ATOM 835 N N . SER A 1 112 ? -20.314 -3.272 26.656 1.00 73.38 112 SER A N 1
ATOM 836 C CA . SER A 1 112 ? -21.667 -3.642 26.246 1.00 73.38 112 SER A CA 1
ATOM 837 C C . SER A 1 112 ? -21.904 -3.486 24.741 1.00 73.38 112 SER A C 1
ATOM 839 O O . SER A 1 112 ? -22.766 -4.176 24.181 1.00 73.38 112 SER A O 1
ATOM 841 N N . GLU A 1 113 ? -21.112 -2.651 24.057 1.00 70.50 113 GLU A N 1
ATOM 842 C CA . GLU A 1 113 ? -21.234 -2.478 22.615 1.00 70.50 113 GLU A CA 1
ATOM 843 C C . GLU A 1 113 ? -20.657 -3.689 21.866 1.00 70.50 113 GLU A C 1
ATOM 845 O O . GLU A 1 113 ? -19.470 -4.036 21.936 1.00 70.50 113 GLU A O 1
ATOM 850 N N . ARG A 1 114 ? -21.550 -4.363 21.134 1.00 75.75 114 ARG A N 1
ATOM 851 C CA . ARG A 1 114 ? -21.234 -5.478 20.238 1.00 75.75 114 ARG A CA 1
ATOM 852 C C . ARG A 1 114 ? -21.097 -4.988 18.804 1.00 75.75 114 ARG A C 1
ATOM 854 O O . ARG A 1 114 ? -21.646 -3.952 18.427 1.00 75.75 114 ARG A O 1
ATOM 861 N N . PHE A 1 115 ? -20.411 -5.780 17.985 1.00 80.56 115 PHE A N 1
ATOM 862 C CA . PHE A 1 115 ? -20.316 -5.525 16.557 1.00 80.56 115 PHE A CA 1
ATOM 863 C C . PHE A 1 115 ? -21.697 -5.343 15.915 1.00 80.56 115 PHE A C 1
ATOM 865 O O . PHE A 1 115 ? -22.622 -6.135 16.096 1.00 80.56 115 PHE A O 1
ATOM 872 N N . SER A 1 116 ? -21.804 -4.281 15.126 1.00 85.88 116 SER A N 1
ATOM 873 C CA . SER A 1 116 ? -22.974 -3.923 14.342 1.00 85.88 116 SER A CA 1
ATOM 874 C C . SER A 1 116 ? -22.484 -3.437 12.988 1.00 85.88 116 SER A C 1
ATOM 876 O O . SER A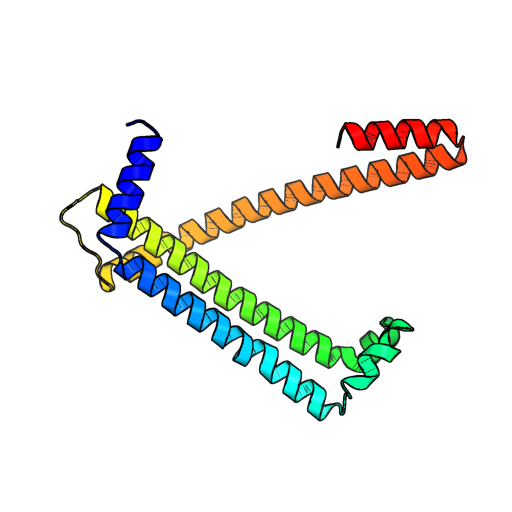 1 116 ? -21.575 -2.609 12.911 1.00 85.88 116 SER A O 1
ATOM 878 N N . MET A 1 117 ? -23.102 -3.925 11.913 1.00 82.31 117 MET A N 1
ATOM 879 C CA . MET A 1 117 ? -22.737 -3.522 10.554 1.00 82.31 117 MET A CA 1
ATOM 880 C C . MET A 1 117 ? -22.943 -2.011 10.347 1.00 82.31 117 MET A C 1
ATOM 882 O O . MET A 1 117 ? -22.126 -1.346 9.716 1.00 82.31 117 MET A O 1
ATOM 886 N N . ASN A 1 118 ? -23.993 -1.444 10.949 1.00 88.06 118 ASN A N 1
ATOM 887 C CA . ASN A 1 118 ? -24.271 -0.008 10.889 1.00 88.06 118 ASN A CA 1
ATOM 888 C C . ASN A 1 118 ? -23.200 0.807 11.625 1.00 88.06 118 ASN A C 1
ATOM 890 O O . ASN A 1 118 ? -22.747 1.827 11.110 1.00 88.06 118 ASN A O 1
ATOM 894 N N . ALA A 1 119 ? -22.769 0.340 12.801 1.00 85.31 119 ALA A N 1
ATOM 895 C CA . ALA A 1 119 ? -21.693 0.978 13.555 1.00 85.31 119 ALA A CA 1
ATOM 896 C C . ALA A 1 119 ? -20.360 0.897 12.793 1.00 85.31 119 ALA A C 1
ATOM 898 O O . ALA A 1 119 ? -19.645 1.890 12.702 1.00 85.31 119 ALA A O 1
ATOM 899 N N . PHE A 1 120 ? -20.080 -0.242 12.153 1.00 88.94 120 PHE A N 1
ATOM 900 C CA . PHE A 1 120 ? -18.888 -0.440 11.332 1.00 88.94 120 PHE A CA 1
ATOM 901 C C . PHE A 1 120 ? -18.811 0.552 10.165 1.00 88.94 120 PHE A C 1
ATOM 903 O O . PHE A 1 120 ? -17.800 1.232 9.999 1.00 88.94 120 PHE A O 1
ATOM 910 N N . PHE A 1 121 ? -19.885 0.688 9.378 1.00 89.31 121 PHE A N 1
ATOM 911 C CA . PHE A 1 121 ? -19.901 1.637 8.261 1.00 89.31 121 PHE A CA 1
ATOM 912 C C . PHE A 1 121 ? -19.865 3.102 8.731 1.00 89.31 121 PHE A C 1
ATOM 914 O O . PHE A 1 121 ? -19.254 3.950 8.071 1.00 89.31 121 PHE A O 1
ATOM 921 N N . ALA A 1 122 ? -20.487 3.411 9.874 1.00 92.12 122 ALA A N 1
ATOM 922 C CA . ALA A 1 122 ? -20.444 4.744 10.469 1.00 92.12 122 ALA A CA 1
ATOM 923 C C . ALA A 1 122 ? -19.020 5.122 10.908 1.00 92.12 122 ALA A C 1
ATOM 925 O O . ALA A 1 122 ? -18.535 6.196 10.543 1.00 92.12 122 ALA A O 1
ATOM 926 N N . GLU A 1 123 ? -18.324 4.224 11.612 1.00 89.81 123 GLU A N 1
ATOM 927 C CA . GLU A 1 123 ? -16.926 4.426 12.004 1.00 89.81 123 GLU A CA 1
ATOM 928 C C . GLU A 1 123 ? -15.999 4.478 10.793 1.00 89.81 123 GLU A C 1
ATOM 930 O O . GLU A 1 123 ? -15.154 5.368 10.708 1.00 89.81 123 GLU A O 1
ATOM 935 N N . GLY A 1 124 ? -16.206 3.598 9.810 1.00 88.75 124 GLY A N 1
ATOM 936 C CA . GLY A 1 124 ? -15.472 3.622 8.551 1.00 88.75 124 GLY A CA 1
ATOM 937 C C . GLY A 1 124 ? -15.582 4.975 7.862 1.00 88.75 124 GLY A C 1
ATOM 938 O O . GLY A 1 124 ? -14.569 5.581 7.539 1.00 88.75 124 GLY A O 1
ATOM 939 N N . LYS A 1 125 ? -16.797 5.518 7.712 1.00 91.00 125 LYS A N 1
ATOM 940 C CA . LYS A 1 125 ? -17.014 6.838 7.095 1.00 91.00 125 LYS A CA 1
ATOM 941 C C . LYS A 1 125 ? -16.377 7.972 7.903 1.00 91.00 125 LYS A C 1
ATOM 943 O O . LYS A 1 125 ? -15.812 8.890 7.313 1.00 91.00 125 LYS A O 1
ATOM 948 N N . ARG A 1 126 ? -16.468 7.913 9.234 1.00 92.94 126 ARG A N 1
ATOM 949 C CA . ARG A 1 126 ? -15.903 8.925 10.137 1.00 92.94 126 ARG A CA 1
ATOM 950 C C . ARG A 1 126 ? -14.375 8.951 10.078 1.00 92.94 126 ARG A C 1
ATOM 952 O O . ARG A 1 126 ? -13.787 10.027 10.033 1.00 92.94 126 ARG A O 1
ATOM 959 N N . LEU A 1 127 ? -13.743 7.778 10.075 1.00 92.06 127 LEU A N 1
ATOM 960 C CA . LEU A 1 127 ? -12.289 7.631 10.137 1.00 92.06 127 LEU A CA 1
ATOM 961 C C . LEU A 1 127 ? -11.617 7.560 8.764 1.00 92.06 127 LEU A C 1
ATOM 963 O O . LEU A 1 127 ? -10.404 7.719 8.698 1.00 92.06 127 LEU A O 1
ATOM 967 N N . PHE A 1 128 ? -12.365 7.403 7.671 1.00 90.88 128 PHE A N 1
ATOM 968 C CA . PHE A 1 128 ? -11.808 7.292 6.320 1.00 90.88 128 PHE A CA 1
ATOM 969 C C . PHE A 1 128 ? -10.893 8.463 5.944 1.00 90.88 128 PHE A C 1
ATOM 971 O O . PHE A 1 128 ? -9.739 8.250 5.584 1.00 90.88 128 PHE A O 1
ATOM 978 N N . LEU A 1 129 ? -11.379 9.703 6.066 1.00 90.31 129 LEU A N 1
ATOM 979 C CA . LEU A 1 129 ? -10.587 10.893 5.734 1.00 90.31 129 LEU A CA 1
ATOM 980 C C . LEU A 1 129 ? -9.373 11.077 6.665 1.00 90.31 129 LEU A C 1
ATOM 982 O O . LEU A 1 129 ? -8.273 11.267 6.144 1.00 90.31 129 LEU A O 1
ATOM 986 N N . PRO A 1 130 ? -9.515 10.979 8.005 1.00 92.88 130 PRO A N 1
ATOM 987 C CA . PRO A 1 130 ? -8.367 11.005 8.911 1.00 92.88 130 PRO A CA 1
ATOM 988 C C . PRO A 1 130 ? -7.309 9.942 8.596 1.00 92.88 130 PRO A C 1
ATOM 990 O O . PRO A 1 130 ? -6.122 10.257 8.556 1.00 92.88 130 PRO A O 1
ATOM 993 N N . VAL A 1 131 ? -7.729 8.700 8.337 1.00 92.12 131 VAL A N 1
ATOM 994 C CA . VAL A 1 131 ? -6.824 7.587 8.022 1.00 92.12 131 VAL A CA 1
ATOM 995 C C . VAL A 1 131 ? -6.118 7.831 6.694 1.00 92.12 131 VAL A C 1
ATOM 997 O O . VAL A 1 131 ? -4.904 7.685 6.638 1.00 92.12 131 VAL A O 1
ATOM 1000 N N . ILE A 1 132 ? -6.825 8.282 5.654 1.00 91.69 132 ILE A N 1
ATOM 1001 C CA . ILE A 1 132 ? -6.197 8.646 4.376 1.00 91.69 132 ILE A CA 1
ATOM 1002 C C . ILE A 1 132 ? -5.155 9.741 4.571 1.00 91.69 132 ILE A C 1
ATOM 1004 O O . ILE A 1 132 ? -4.043 9.605 4.072 1.00 91.69 132 ILE A O 1
ATOM 1008 N N . GLY A 1 133 ? -5.492 10.811 5.297 1.00 90.75 133 GLY A N 1
ATOM 1009 C CA . GLY A 1 133 ? -4.561 11.910 5.549 1.00 90.75 133 GLY A CA 1
ATOM 1010 C C . GLY A 1 133 ? -3.310 11.440 6.290 1.00 90.75 133 GLY A C 1
ATOM 1011 O O . GLY A 1 133 ? -2.192 11.758 5.888 1.00 90.75 133 GLY A O 1
ATOM 1012 N N . TYR A 1 134 ? -3.491 10.622 7.327 1.00 92.75 134 TYR A N 1
ATOM 1013 C CA . TYR A 1 134 ? -2.389 10.031 8.080 1.00 92.75 134 TYR A CA 1
ATOM 1014 C C . TYR A 1 134 ? -1.523 9.106 7.213 1.00 92.75 134 TYR A C 1
ATOM 1016 O O . TYR A 1 134 ? -0.298 9.250 7.188 1.00 92.75 134 TYR A O 1
ATOM 1024 N N . THR A 1 135 ? -2.132 8.186 6.459 1.00 91.12 135 THR A N 1
ATOM 1025 C CA . THR A 1 135 ? -1.407 7.262 5.576 1.00 91.12 135 THR A CA 1
ATOM 1026 C C . THR A 1 135 ? -0.694 8.002 4.443 1.00 91.12 135 THR A C 1
ATOM 1028 O O . THR A 1 135 ? 0.437 7.665 4.109 1.00 91.12 135 THR A O 1
ATOM 1031 N N . ALA A 1 136 ? -1.302 9.047 3.881 1.00 92.19 136 ALA A N 1
ATOM 1032 C CA . ALA A 1 136 ? -0.669 9.877 2.861 1.00 92.19 136 ALA A CA 1
ATOM 1033 C C . ALA A 1 136 ? 0.545 10.634 3.418 1.00 92.19 136 ALA A C 1
ATOM 1035 O O . ALA A 1 136 ? 1.600 10.641 2.789 1.00 92.19 136 ALA A O 1
ATOM 1036 N N . LEU A 1 137 ? 0.427 11.229 4.611 1.00 95.06 137 LEU A N 1
ATOM 1037 C CA . LEU A 1 137 ? 1.526 11.954 5.251 1.00 95.06 137 LEU A CA 1
ATOM 1038 C C . LEU A 1 137 ? 2.692 11.021 5.598 1.00 95.06 137 LEU A C 1
ATOM 1040 O O . LEU A 1 137 ? 3.840 11.300 5.259 1.00 95.06 137 LEU A O 1
ATOM 1044 N N . THR A 1 138 ? 2.398 9.898 6.251 1.00 93.25 138 THR A N 1
ATOM 1045 C CA . THR A 1 138 ? 3.404 8.877 6.587 1.00 93.25 138 THR A CA 1
ATOM 1046 C C . THR A 1 138 ? 4.046 8.280 5.337 1.00 93.25 138 THR A C 1
ATOM 1048 O O . THR A 1 138 ? 5.265 8.119 5.298 1.00 93.25 138 THR A O 1
ATOM 1051 N N . GLY A 1 139 ? 3.260 8.041 4.286 1.00 91.69 139 GLY A N 1
ATOM 1052 C CA . GLY A 1 139 ? 3.756 7.627 2.977 1.00 91.69 139 GLY A CA 1
ATOM 1053 C C . GLY A 1 139 ? 4.698 8.655 2.352 1.00 91.69 139 GLY A C 1
ATOM 1054 O O . GLY A 1 139 ? 5.769 8.289 1.877 1.00 91.69 139 GLY A O 1
ATOM 1055 N N . LEU A 1 140 ? 4.360 9.946 2.409 1.00 95.12 140 LEU A N 1
ATOM 1056 C CA . LEU A 1 140 ? 5.217 11.022 1.904 1.00 95.12 140 LEU A CA 1
ATOM 1057 C C . LEU A 1 140 ? 6.553 11.086 2.658 1.00 95.12 140 LEU A C 1
ATOM 1059 O O . LEU A 1 140 ? 7.605 11.219 2.035 1.00 95.12 140 LEU A O 1
ATOM 1063 N N . ILE A 1 141 ? 6.522 10.940 3.985 1.00 95.44 141 ILE A N 1
ATOM 1064 C CA . ILE A 1 141 ? 7.732 10.881 4.815 1.00 95.44 141 ILE A CA 1
ATOM 1065 C C . ILE A 1 141 ? 8.582 9.664 4.429 1.00 95.44 141 ILE A C 1
ATOM 1067 O O . ILE A 1 141 ? 9.791 9.797 4.247 1.00 95.44 141 ILE A O 1
ATOM 1071 N N . ALA A 1 142 ? 7.967 8.492 4.246 1.00 93.38 142 ALA A N 1
ATOM 1072 C CA . ALA A 1 142 ? 8.665 7.280 3.822 1.00 93.38 142 ALA A CA 1
ATOM 1073 C C . ALA A 1 142 ? 9.322 7.434 2.440 1.00 93.38 142 ALA A C 1
ATOM 1075 O O . ALA A 1 142 ? 10.484 7.066 2.270 1.00 93.38 142 ALA A O 1
ATOM 1076 N N . ILE A 1 143 ? 8.621 8.041 1.476 1.00 94.31 143 ILE A N 1
ATOM 1077 C CA . ILE A 1 143 ? 9.183 8.379 0.160 1.00 94.31 143 ILE A CA 1
ATOM 1078 C C . ILE A 1 143 ? 10.368 9.338 0.317 1.00 94.31 143 ILE A C 1
ATOM 1080 O O . ILE A 1 143 ? 11.411 9.123 -0.293 1.00 94.31 143 ILE A O 1
ATOM 1084 N N . GLY A 1 144 ? 10.244 10.361 1.167 1.00 95.12 144 GLY A N 1
ATOM 1085 C CA . GLY A 1 144 ? 11.337 11.283 1.475 1.00 95.12 144 GLY A CA 1
ATOM 1086 C C . GLY A 1 144 ? 12.572 10.569 2.032 1.00 95.12 144 GLY A C 1
ATOM 1087 O O . GLY A 1 144 ? 13.682 10.804 1.559 1.00 95.12 144 GLY A O 1
ATOM 1088 N N . MET A 1 145 ? 12.389 9.644 2.977 1.00 95.00 145 MET A N 1
ATOM 1089 C CA . MET A 1 145 ? 13.486 8.839 3.529 1.00 95.00 145 MET A CA 1
ATOM 1090 C C . MET A 1 145 ? 14.142 7.951 2.466 1.00 95.00 145 MET A C 1
ATOM 1092 O O . MET A 1 145 ? 15.369 7.899 2.386 1.00 95.00 145 MET A O 1
ATOM 1096 N N . LEU A 1 146 ? 13.347 7.302 1.610 1.00 94.25 146 LEU A N 1
ATOM 1097 C CA . LEU A 1 146 ? 13.863 6.499 0.499 1.00 94.25 146 LEU A CA 1
ATOM 1098 C C . LEU A 1 146 ? 14.668 7.342 -0.495 1.00 94.25 146 LEU A C 1
ATOM 1100 O O . LEU A 1 146 ? 15.715 6.897 -0.958 1.00 94.25 146 LEU A O 1
ATOM 1104 N N . LEU A 1 147 ? 14.219 8.562 -0.799 1.00 94.62 147 LEU A N 1
ATOM 1105 C CA . LEU A 1 147 ? 14.954 9.482 -1.667 1.00 94.62 147 LEU A CA 1
ATOM 1106 C C . LEU A 1 147 ? 16.295 9.893 -1.053 1.00 94.62 147 LEU A C 1
ATOM 1108 O O . LEU A 1 147 ? 17.309 9.863 -1.745 1.00 94.62 147 LEU A O 1
ATOM 1112 N N . LEU A 1 148 ? 16.329 10.225 0.240 1.00 95.12 148 LEU A N 1
ATOM 1113 C CA . LEU A 1 148 ? 17.579 10.543 0.941 1.00 95.12 148 LEU A CA 1
ATOM 1114 C C . LEU A 1 148 ? 18.551 9.358 0.930 1.00 95.12 148 LEU A C 1
ATOM 1116 O O . LEU A 1 148 ? 19.748 9.542 0.691 1.00 95.12 148 LEU A O 1
ATOM 1120 N N . PHE A 1 149 ? 18.037 8.143 1.125 1.00 91.75 149 PHE A N 1
ATOM 1121 C CA . PHE A 1 149 ? 18.836 6.926 1.038 1.00 91.75 149 PHE A CA 1
ATOM 1122 C C . PHE A 1 149 ? 19.373 6.704 -0.383 1.00 91.75 149 PHE A C 1
ATOM 1124 O O . PHE A 1 149 ? 20.564 6.461 -0.562 1.00 91.75 149 PHE A O 1
ATOM 1131 N N . ALA A 1 150 ? 18.532 6.874 -1.407 1.00 91.69 150 ALA A N 1
ATOM 1132 C CA . ALA A 1 150 ? 18.928 6.735 -2.806 1.00 91.69 150 ALA A CA 1
ATOM 1133 C C . ALA A 1 150 ? 19.998 7.761 -3.219 1.00 91.69 150 ALA A C 1
ATOM 1135 O O . ALA A 1 150 ? 20.974 7.398 -3.876 1.00 91.69 150 ALA A O 1
ATOM 1136 N N . ILE A 1 151 ? 19.859 9.023 -2.798 1.00 93.81 151 ILE A N 1
ATOM 1137 C CA . ILE A 1 151 ? 20.860 10.076 -3.031 1.00 93.81 151 ILE A CA 1
ATOM 1138 C C . ILE A 1 151 ? 22.179 9.723 -2.340 1.00 93.81 151 ILE A C 1
ATOM 1140 O O . ILE A 1 151 ? 23.240 9.847 -2.950 1.00 93.81 151 ILE A O 1
ATOM 1144 N N . SER A 1 152 ? 22.125 9.246 -1.095 1.00 89.75 152 SER A N 1
ATOM 1145 C CA . SER A 1 152 ? 23.321 8.848 -0.343 1.00 89.75 152 SER A CA 1
ATOM 1146 C C . SER A 1 152 ? 24.037 7.671 -1.011 1.00 89.75 152 SER A C 1
ATOM 1148 O O . SER A 1 152 ? 25.250 7.721 -1.213 1.00 89.75 152 SER A O 1
ATOM 1150 N N . ALA A 1 153 ? 23.288 6.653 -1.444 1.00 88.69 153 ALA A N 1
ATOM 1151 C CA . ALA A 1 153 ? 23.826 5.508 -2.175 1.00 88.69 153 ALA A CA 1
ATOM 1152 C C . ALA A 1 153 ? 24.455 5.924 -3.517 1.00 88.69 153 ALA A C 1
ATOM 1154 O O . ALA A 1 153 ? 25.547 5.472 -3.864 1.00 88.69 153 ALA A O 1
ATOM 1155 N N . PHE A 1 154 ? 23.808 6.830 -4.255 1.00 91.25 154 PHE A N 1
ATOM 1156 C CA . PHE A 1 154 ? 24.347 7.375 -5.501 1.00 91.25 154 PHE A CA 1
ATOM 1157 C C . PHE A 1 154 ? 25.620 8.209 -5.270 1.00 91.25 154 PHE A C 1
ATOM 1159 O O . PHE A 1 154 ? 26.600 8.085 -6.009 1.00 91.25 154 PHE A O 1
ATOM 1166 N N . GLY A 1 155 ? 25.648 9.017 -4.208 1.00 90.12 155 GLY A N 1
ATOM 1167 C CA . GLY A 1 155 ? 26.832 9.756 -3.769 1.00 90.12 155 GLY A CA 1
ATOM 1168 C C . GLY A 1 155 ? 28.003 8.831 -3.427 1.00 90.12 155 GLY A C 1
ATOM 1169 O O . GLY A 1 155 ? 29.114 9.034 -3.913 1.00 90.12 155 GLY A O 1
ATOM 1170 N N . ALA A 1 156 ? 27.754 7.761 -2.670 1.00 88.56 156 ALA A N 1
ATOM 1171 C CA . ALA A 1 156 ? 28.771 6.756 -2.364 1.00 88.56 156 ALA A CA 1
ATOM 1172 C C . ALA A 1 156 ? 29.293 6.075 -3.642 1.00 88.56 156 ALA A C 1
ATOM 1174 O O . ALA A 1 156 ? 30.503 5.970 -3.842 1.00 88.56 156 ALA A O 1
ATOM 1175 N N . PHE A 1 157 ? 28.398 5.680 -4.552 1.00 88.94 157 PHE A N 1
ATOM 1176 C CA . PHE A 1 157 ? 28.769 5.061 -5.826 1.00 88.94 157 PHE A CA 1
ATOM 1177 C C . PHE A 1 157 ? 29.673 5.961 -6.685 1.00 88.94 157 PHE A C 1
ATOM 1179 O O . PHE A 1 157 ? 30.689 5.504 -7.221 1.00 88.94 157 PHE A O 1
ATOM 1186 N N . THR A 1 158 ? 29.334 7.248 -6.805 1.00 91.06 158 THR A N 1
ATOM 1187 C CA . THR A 1 158 ? 30.135 8.215 -7.573 1.00 91.06 158 THR A CA 1
ATOM 1188 C C . THR A 1 158 ? 31.504 8.461 -6.934 1.00 91.06 158 THR A C 1
ATOM 1190 O O . THR A 1 158 ? 32.510 8.458 -7.645 1.00 91.06 158 THR A O 1
ATOM 1193 N N . LEU A 1 159 ? 31.578 8.567 -5.602 1.00 89.44 159 LEU A N 1
ATOM 1194 C CA . LEU A 1 159 ? 32.837 8.685 -4.854 1.00 89.44 159 LEU A CA 1
ATOM 1195 C C . LEU A 1 159 ? 33.744 7.464 -5.025 1.00 89.44 159 LEU A C 1
ATOM 1197 O O . LEU A 1 159 ? 34.933 7.621 -5.296 1.00 89.44 159 LEU A O 1
ATOM 1201 N N . ILE A 1 160 ? 33.197 6.251 -4.914 1.00 89.00 160 ILE A N 1
ATOM 1202 C CA . ILE A 1 160 ? 33.947 5.001 -5.120 1.00 89.00 160 ILE A CA 1
ATOM 1203 C C . ILE A 1 160 ? 34.495 4.940 -6.550 1.00 89.00 160 ILE A C 1
ATOM 1205 O O . ILE A 1 160 ? 35.654 4.565 -6.756 1.00 89.00 160 ILE A O 1
ATOM 1209 N N . SER A 1 161 ? 33.677 5.338 -7.528 1.00 88.56 161 SER A N 1
ATOM 1210 C CA . SER A 1 161 ? 34.052 5.374 -8.945 1.00 88.56 161 SER A CA 1
ATOM 1211 C C . SER A 1 161 ? 35.167 6.388 -9.214 1.00 88.56 161 SER A C 1
ATOM 1213 O O . SER A 1 161 ? 36.138 6.069 -9.900 1.00 88.56 161 SER A O 1
ATOM 1215 N N . TYR A 1 162 ? 35.085 7.579 -8.617 1.00 90.44 162 TYR A N 1
ATOM 1216 C CA . TYR A 1 162 ? 36.138 8.589 -8.701 1.00 90.44 162 TYR A CA 1
ATOM 1217 C C . TYR A 1 162 ? 37.426 8.132 -8.002 1.00 90.44 162 TYR A C 1
ATOM 1219 O O . TYR A 1 162 ? 38.507 8.208 -8.579 1.00 90.44 162 TYR A O 1
ATOM 1227 N N . ALA A 1 163 ? 37.333 7.558 -6.802 1.00 88.50 163 ALA A N 1
ATOM 1228 C CA . ALA A 1 163 ? 38.483 7.018 -6.081 1.00 88.50 163 ALA A CA 1
ATOM 1229 C C . ALA A 1 163 ? 39.193 5.909 -6.867 1.00 88.50 163 ALA A C 1
ATOM 1231 O O . ALA A 1 163 ? 40.420 5.864 -6.881 1.00 88.50 163 ALA A O 1
ATOM 1232 N N . LYS A 1 164 ? 38.437 5.065 -7.582 1.00 88.44 164 LYS A N 1
ATOM 1233 C CA . LYS A 1 164 ? 38.984 4.024 -8.465 1.00 88.44 164 LYS A CA 1
ATOM 1234 C C . LYS A 1 164 ? 39.829 4.602 -9.597 1.00 88.44 164 LYS A C 1
ATOM 1236 O O . LYS A 1 164 ? 40.804 3.970 -9.991 1.00 88.44 164 LYS A O 1
ATOM 1241 N N . SER A 1 165 ? 39.474 5.790 -10.094 1.00 88.75 165 SER A N 1
ATOM 1242 C CA . SER A 1 165 ? 40.263 6.493 -11.114 1.00 88.75 165 SER A CA 1
ATOM 1243 C C . SER A 1 165 ? 41.603 7.018 -10.583 1.00 88.75 165 SER A C 1
ATOM 1245 O O . SER A 1 165 ? 42.535 7.186 -11.363 1.00 88.75 165 SER A O 1
ATOM 1247 N N . LEU A 1 166 ? 41.723 7.223 -9.264 1.00 89.75 166 LEU A N 1
ATOM 1248 C CA . LEU A 1 166 ? 42.955 7.661 -8.604 1.00 89.75 166 LEU A CA 1
ATOM 1249 C C . LEU A 1 166 ? 43.811 6.473 -8.140 1.00 89.75 166 LEU A C 1
ATOM 1251 O O . LEU A 1 166 ? 44.998 6.409 -8.445 1.00 89.75 166 LEU A O 1
ATOM 1255 N N . SER A 1 167 ? 43.232 5.531 -7.386 1.00 92.19 167 SER A N 1
ATOM 1256 C CA . SER A 1 167 ? 43.906 4.293 -6.977 1.00 92.19 167 SER A CA 1
ATOM 1257 C C . SER A 1 167 ? 42.922 3.198 -6.549 1.00 92.19 167 SER A C 1
ATOM 1259 O O . SER A 1 167 ? 41.886 3.454 -5.929 1.00 92.19 167 SER A O 1
ATOM 1261 N N . LEU A 1 168 ? 43.280 1.940 -6.823 1.00 88.62 168 LEU A N 1
ATOM 1262 C CA . LEU A 1 168 ? 42.468 0.774 -6.459 1.00 88.62 168 L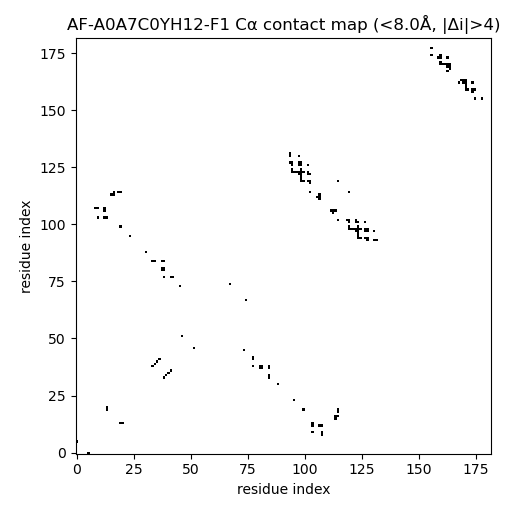EU A CA 1
ATOM 1263 C C . LEU A 1 168 ? 42.291 0.645 -4.933 1.00 88.62 168 LEU A C 1
ATOM 1265 O O . LEU A 1 168 ? 41.187 0.387 -4.459 1.00 88.62 168 LEU A O 1
ATOM 1269 N N . THR A 1 169 ? 43.358 0.873 -4.162 1.00 88.56 169 THR A N 1
ATOM 1270 C CA . THR A 1 169 ? 43.354 0.748 -2.695 1.00 88.56 169 THR A CA 1
ATOM 1271 C C . THR A 1 169 ? 42.417 1.757 -2.029 1.00 88.56 169 THR A C 1
ATOM 1273 O O . THR A 1 169 ? 41.667 1.391 -1.126 1.00 88.56 169 THR A O 1
ATOM 1276 N N . LEU A 1 170 ? 42.400 3.010 -2.503 1.00 85.69 170 LEU A N 1
ATOM 1277 C CA . LEU A 1 170 ? 41.497 4.048 -1.993 1.00 85.69 170 LEU A CA 1
ATOM 1278 C C . LEU A 1 170 ? 40.027 3.706 -2.279 1.00 85.69 170 LEU A C 1
ATOM 1280 O O . LEU A 1 170 ? 39.172 3.891 -1.417 1.00 85.69 170 LEU A O 1
ATOM 1284 N N . SER A 1 171 ? 39.736 3.165 -3.467 1.00 89.19 171 SER A N 1
ATOM 1285 C CA . SER A 1 171 ? 38.387 2.724 -3.843 1.00 89.19 171 SER A CA 1
ATOM 1286 C C . SER A 1 171 ? 37.874 1.596 -2.943 1.00 89.19 171 SER A C 1
ATOM 1288 O O . SER A 1 171 ? 36.740 1.659 -2.473 1.00 89.19 171 SER A O 1
ATOM 1290 N N . ILE A 1 172 ? 38.723 0.604 -2.643 1.00 88.19 172 ILE A N 1
ATOM 1291 C CA . ILE A 1 172 ? 38.380 -0.507 -1.743 1.00 88.19 172 ILE A CA 1
ATOM 1292 C C . ILE A 1 172 ? 38.139 0.005 -0.318 1.00 88.19 172 ILE A C 1
ATOM 1294 O O . ILE A 1 172 ? 37.145 -0.374 0.297 1.00 88.19 172 ILE A O 1
ATOM 1298 N N . PHE A 1 173 ? 38.992 0.901 0.192 1.00 89.06 173 PHE A N 1
ATOM 1299 C CA . PHE A 1 173 ? 38.812 1.498 1.519 1.00 89.06 173 PHE A CA 1
ATOM 1300 C C . PHE A 1 173 ? 37.479 2.251 1.638 1.00 89.06 173 PHE A C 1
ATOM 1302 O O . PHE A 1 173 ? 36.709 1.998 2.561 1.00 89.06 173 PHE A O 1
ATOM 1309 N N . ILE A 1 174 ? 37.178 3.132 0.678 1.00 86.69 174 ILE A N 1
ATOM 1310 C CA . ILE A 1 174 ? 35.934 3.916 0.666 1.00 86.69 174 ILE A CA 1
ATOM 1311 C C . ILE A 1 174 ? 34.710 3.000 0.508 1.00 86.69 174 ILE A C 1
ATOM 1313 O O . ILE A 1 174 ? 33.708 3.198 1.191 1.00 86.69 174 ILE A O 1
ATOM 1317 N N . GLY A 1 175 ? 34.795 1.971 -0.341 1.00 85.75 175 GLY A N 1
ATOM 1318 C CA . GLY A 1 175 ? 33.719 0.995 -0.526 1.00 85.75 175 GLY A CA 1
ATOM 1319 C C . GLY A 1 175 ? 33.404 0.200 0.742 1.00 85.75 175 GLY A C 1
ATOM 1320 O O . GLY A 1 175 ? 32.239 0.075 1.112 1.00 85.75 175 GLY A O 1
ATOM 1321 N N . VAL A 1 176 ? 34.431 -0.283 1.447 1.00 86.69 176 VAL A N 1
ATOM 1322 C CA . VAL A 1 176 ? 34.264 -0.985 2.731 1.00 86.69 176 VAL A CA 1
ATOM 1323 C C . VAL A 1 176 ? 33.723 -0.039 3.804 1.00 86.69 176 VAL A C 1
ATOM 1325 O O . VAL A 1 176 ? 32.813 -0.414 4.536 1.00 86.69 176 VAL A O 1
ATOM 1328 N N . PHE A 1 177 ? 34.214 1.201 3.866 1.00 87.06 177 PHE A N 1
ATOM 1329 C CA . PHE A 1 177 ? 33.734 2.202 4.820 1.00 87.06 177 PHE A CA 1
ATOM 1330 C C . PHE A 1 177 ? 32.228 2.465 4.671 1.00 87.06 177 PHE A C 1
ATOM 1332 O O . PHE A 1 177 ? 31.491 2.343 5.651 1.00 87.06 177 PHE A O 1
ATOM 1339 N N . PHE A 1 178 ? 31.752 2.743 3.451 1.00 83.88 178 PHE A N 1
ATOM 1340 C CA . PHE A 1 178 ? 30.325 2.964 3.190 1.00 83.88 178 PHE A CA 1
ATOM 1341 C C . PHE A 1 178 ? 29.475 1.700 3.378 1.00 83.88 178 PHE A C 1
ATOM 1343 O O . PHE A 1 178 ? 28.326 1.811 3.785 1.00 83.88 178 PHE A O 1
ATOM 1350 N N . SER A 1 179 ? 30.029 0.504 3.151 1.00 81.38 179 SER A N 1
ATOM 1351 C CA . SER A 1 179 ? 29.319 -0.761 3.397 1.00 81.38 179 SER A CA 1
ATOM 1352 C C . SER A 1 179 ? 29.128 -1.089 4.882 1.00 81.38 179 SER A C 1
ATOM 1354 O O . SER A 1 179 ? 28.282 -1.919 5.196 1.00 81.38 179 SER A O 1
ATOM 1356 N N . ILE A 1 180 ? 29.941 -0.517 5.778 1.00 81.62 180 ILE A N 1
ATOM 1357 C CA . ILE A 1 180 ? 29.849 -0.740 7.232 1.00 81.62 180 ILE A CA 1
ATOM 1358 C C . ILE A 1 180 ? 29.027 0.366 7.916 1.00 81.62 180 ILE A C 1
ATOM 1360 O O . ILE A 1 180 ? 28.493 0.149 9.000 1.00 81.62 180 ILE A O 1
ATOM 1364 N N . THR A 1 181 ? 28.938 1.556 7.311 1.00 72.25 181 THR A N 1
ATOM 1365 C CA . THR A 1 181 ? 28.218 2.711 7.881 1.00 72.25 181 THR A CA 1
ATOM 1366 C C . THR A 1 181 ? 26.820 2.952 7.311 1.00 72.25 181 THR A C 1
ATOM 1368 O O . THR A 1 181 ? 26.057 3.682 7.945 1.00 72.25 181 THR A O 1
ATOM 1371 N N . GLY A 1 182 ? 26.488 2.383 6.147 1.00 58.28 182 GLY A N 1
ATOM 1372 C CA . GLY A 1 182 ? 25.136 2.393 5.569 1.00 58.28 182 GLY A CA 1
ATOM 1373 C C . GLY A 1 182 ? 24.283 1.232 6.055 1.00 58.28 182 GLY A C 1
ATOM 1374 O O . GLY A 1 182 ? 23.058 1.449 6.185 1.00 58.28 182 GLY A O 1
#